Protein AF-A0A914YYL9-F1 (afdb_monomer_lite)

Secondary structure (DSSP, 8-state):
-----------------GGG---HHHHHHHHH---HHHHHTTTTTTSPPPP-GGGT--TT--TT----BTTTB-TTS-S-----PPPPHHHHHHHHHHHHHHHHHHHHHHHHSS-----GGG--SSTT-STT-EEESPPPBTTB--TT-EEEEEEEEEEEEEETTTEEEEEEEEEEEEE-SSS-EEEEEEEEETT-HHHHHHHHHHHHTT-EE-

Organism: NCBI:txid310955

pLDDT: mean 81.56, std 12.82, range [38.38, 96.31]

Sequence (214 aa):
MALSLLSHIQKRHNTVNFFMRRSGQELWKTVTSVSKSGQKKGRRSTRQQIRPLEKFYKIGSGPLKIQFPGLNASTEKGLEPLIIEEQTEDELKQGTLNIRTILEETKATSKRRRREKLHPLERGFSGHNVVGQKLGPPPPVGDVALDDFQTYCLEVKRTSHMTRVFGRVHTMAALVFMGNGKGLGGYAVGKAAIHRTNNAIVKGMNMASRKFLC

Radius of gyration: 27.25 Å; chains: 1; bounding box: 63×48×84 Å

Foldseek 3Di:
DDDDPDPPPPPDDPPDDPVRDDDLVVVCCVQQPDPLVCVVVVVNVVGDDRDDCVVLDAVPDDQQRWDDDPGRDDPVPDPDPTDRDHDDPVVVVVSVVVVVVVVVCCVVCVVPVPCPFPDPVQDAPDDNDQARGWPAAADDDPPDGPRLKIKGWHDKDWDWDQDPPSGIFIKIKIWMKMDNVPQKIFIAIFIDHPVCSVNSHNRRNVVRVVGIDD

Structure (mmCIF, N/CA/C/O backbone):
data_AF-A0A914YYL9-F1
#
_entry.id   AF-A0A914YYL9-F1
#
loop_
_atom_site.group_PDB
_atom_site.id
_atom_site.type_symbol
_atom_site.label_atom_id
_atom_site.label_alt_id
_atom_site.label_comp_id
_atom_site.label_asym_id
_atom_site.label_entity_id
_atom_site.label_seq_id
_atom_site.pdbx_PDB_ins_code
_atom_site.Cartn_x
_atom_site.Cartn_y
_atom_site.Cartn_z
_atom_site.occupancy
_atom_site.B_iso_or_equiv
_atom_site.auth_seq_id
_atom_site.auth_comp_id
_atom_site.auth_asym_id
_atom_site.auth_atom_id
_atom_site.pdbx_PDB_model_num
ATOM 1 N N . MET A 1 1 ? 7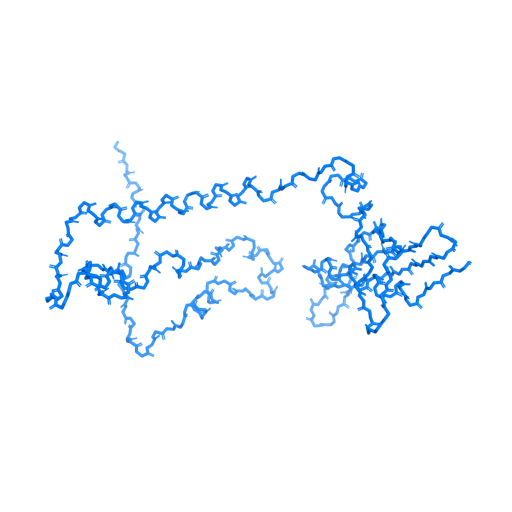.967 -8.707 54.989 1.00 38.75 1 MET A N 1
ATOM 2 C CA . MET A 1 1 ? 6.553 -8.359 54.729 1.00 38.75 1 MET A CA 1
ATOM 3 C C . MET A 1 1 ? 6.458 -7.821 53.310 1.00 38.75 1 MET A C 1
ATOM 5 O O . MET A 1 1 ? 7.035 -6.779 53.032 1.00 38.75 1 MET A O 1
ATOM 9 N N . ALA A 1 2 ? 5.871 -8.587 52.389 1.00 38.38 2 ALA A N 1
ATOM 10 C CA . ALA A 1 2 ? 5.832 -8.251 50.967 1.00 38.38 2 ALA A CA 1
ATOM 11 C C . ALA A 1 2 ? 4.684 -7.272 50.677 1.00 38.38 2 ALA A C 1
ATOM 13 O O . ALA A 1 2 ? 3.521 -7.591 50.909 1.00 38.38 2 ALA A O 1
ATOM 14 N N . LEU A 1 3 ? 5.020 -6.082 50.175 1.00 44.22 3 LEU A N 1
ATOM 15 C CA . LEU A 1 3 ? 4.057 -5.102 49.678 1.00 44.22 3 LEU A CA 1
ATOM 16 C C . LEU A 1 3 ? 3.498 -5.598 48.339 1.00 44.22 3 LEU A C 1
ATOM 18 O O . LEU A 1 3 ? 4.211 -5.657 47.336 1.00 44.22 3 LEU A O 1
ATOM 22 N N . SER A 1 4 ? 2.224 -5.982 48.323 1.00 49.41 4 SER A N 1
ATOM 23 C CA . SER A 1 4 ? 1.509 -6.361 47.109 1.00 49.41 4 SER A CA 1
ATOM 24 C C . SER A 1 4 ? 1.284 -5.129 46.225 1.00 49.41 4 SER A C 1
ATOM 26 O O . SER A 1 4 ? 0.415 -4.294 46.469 1.00 49.41 4 SER A O 1
ATOM 28 N N . LEU A 1 5 ? 2.067 -5.014 45.151 1.00 54.56 5 LEU A N 1
ATOM 29 C CA . LEU A 1 5 ? 1.813 -4.077 44.053 1.00 54.56 5 LEU A CA 1
ATOM 30 C C . LEU A 1 5 ? 0.628 -4.578 43.214 1.00 54.56 5 LEU A C 1
ATOM 32 O O . LEU A 1 5 ? 0.790 -5.074 42.099 1.00 54.56 5 LEU A O 1
ATOM 36 N N . LEU A 1 6 ? -0.586 -4.460 43.751 1.00 55.09 6 LEU A N 1
ATOM 37 C CA . LEU A 1 6 ? -1.798 -4.570 42.946 1.00 55.09 6 LEU A CA 1
ATOM 38 C C . LEU A 1 6 ? -1.836 -3.365 42.002 1.00 55.09 6 LEU A C 1
ATOM 40 O O . LEU A 1 6 ? -1.941 -2.219 42.439 1.00 55.09 6 LEU A O 1
ATOM 44 N N . SER A 1 7 ? -1.738 -3.616 40.695 1.00 53.28 7 SER A N 1
ATOM 45 C CA . SER A 1 7 ? -1.926 -2.579 39.684 1.00 53.28 7 SER A CA 1
ATOM 46 C C . SER A 1 7 ? -3.294 -1.933 39.900 1.00 53.28 7 SER A C 1
ATOM 48 O O . SER A 1 7 ? -4.322 -2.590 39.720 1.00 53.28 7 SER A O 1
ATOM 50 N N . HIS A 1 8 ? -3.314 -0.661 40.296 1.00 50.78 8 HIS A N 1
ATOM 51 C CA . HIS A 1 8 ? -4.542 0.099 40.472 1.00 50.78 8 HIS A CA 1
ATOM 52 C C . HIS A 1 8 ? -5.185 0.311 39.093 1.00 50.78 8 HIS A C 1
ATOM 54 O O . HIS A 1 8 ? -4.894 1.271 38.378 1.00 50.78 8 HIS A O 1
ATOM 60 N N . ILE A 1 9 ? -6.020 -0.638 38.668 1.00 56.12 9 ILE A N 1
ATOM 61 C CA . ILE A 1 9 ? -6.837 -0.499 37.465 1.00 56.12 9 ILE A CA 1
ATOM 62 C C . ILE A 1 9 ? -7.914 0.519 37.820 1.00 56.12 9 ILE A C 1
ATOM 64 O O . ILE A 1 9 ? -8.932 0.181 38.421 1.00 56.12 9 ILE A O 1
ATOM 68 N N . GLN A 1 10 ? -7.666 1.781 37.477 1.00 49.06 10 GLN A N 1
ATOM 69 C CA . GLN A 1 10 ? -8.632 2.859 37.635 1.00 49.06 10 GLN A CA 1
ATOM 70 C C . GLN A 1 10 ? -9.875 2.530 36.788 1.00 49.06 10 GLN A C 1
ATOM 72 O O . GLN A 1 10 ? -9.903 2.768 35.578 1.00 49.06 10 GLN A O 1
ATOM 77 N N . LYS A 1 11 ? -10.907 1.950 37.411 1.00 49.84 11 LYS A N 1
ATOM 78 C CA . LYS A 1 11 ? -12.210 1.712 36.781 1.00 49.84 11 LYS A CA 1
ATOM 79 C C . LYS A 1 11 ? -12.932 3.053 36.667 1.00 49.84 11 LYS A C 1
ATOM 81 O O . LYS A 1 11 ? -13.666 3.441 37.567 1.00 49.84 11 LYS A O 1
ATOM 86 N N . ARG A 1 12 ? -12.702 3.791 35.579 1.00 50.53 12 ARG A N 1
ATOM 87 C CA . ARG A 1 12 ? -13.486 4.996 35.283 1.00 50.53 12 ARG A CA 1
ATOM 88 C C . ARG A 1 12 ? -14.863 4.576 34.783 1.00 50.53 12 ARG A C 1
ATOM 90 O O . ARG A 1 12 ? -14.975 3.959 33.725 1.00 50.53 12 ARG A O 1
ATOM 97 N N . HIS A 1 13 ? -15.899 4.897 35.546 1.00 57.78 13 HIS A N 1
ATOM 98 C CA . HIS A 1 13 ? -17.282 4.787 35.090 1.00 57.78 13 HIS A CA 1
ATOM 99 C C . HIS A 1 13 ? -17.471 5.780 33.939 1.00 57.78 13 HIS A C 1
ATOM 101 O O . HIS A 1 13 ? -16.961 6.900 33.988 1.00 57.78 13 HIS A O 1
ATOM 107 N N . ASN A 1 14 ? -18.144 5.361 32.871 1.00 56.09 14 ASN A N 1
ATOM 108 C CA . ASN A 1 14 ? -18.366 6.208 31.707 1.00 56.09 14 ASN A CA 1
ATOM 109 C C . ASN A 1 14 ? -19.412 7.280 32.063 1.00 56.09 14 ASN A C 1
ATOM 111 O O . ASN A 1 14 ? -20.607 7.033 31.956 1.00 56.09 14 ASN A O 1
ATOM 115 N N . THR A 1 15 ? -18.964 8.451 32.520 1.00 63.72 15 THR A N 1
ATOM 116 C CA . THR A 1 15 ? -19.814 9.589 32.926 1.00 63.72 15 THR A CA 1
ATOM 117 C C . THR A 1 15 ? -20.337 10.409 31.741 1.00 63.72 15 THR A C 1
ATOM 119 O O . THR A 1 15 ? -20.844 11.514 31.913 1.00 63.72 15 THR A O 1
ATOM 122 N N . VAL A 1 16 ? -20.190 9.906 30.513 1.00 70.88 16 VAL A N 1
ATOM 123 C CA . VAL A 1 16 ? -20.502 10.655 29.296 1.00 70.88 16 VAL A CA 1
ATOM 124 C C . VAL A 1 16 ? -21.977 10.462 28.924 1.00 70.88 16 VAL A C 1
ATOM 126 O O . VAL A 1 16 ? -22.427 9.335 28.701 1.00 70.88 16 VAL A O 1
ATOM 129 N N . ASN A 1 17 ? -22.714 11.576 28.827 1.00 85.69 17 ASN A N 1
ATOM 130 C CA . ASN A 1 17 ? -24.101 11.630 28.345 1.00 85.69 17 ASN A CA 1
ATOM 131 C C . ASN A 1 17 ? -24.230 10.938 26.970 1.00 85.69 17 ASN A C 1
ATOM 133 O O . ASN A 1 17 ? -23.300 10.975 26.160 1.00 85.69 17 ASN A O 1
ATOM 137 N N . PHE A 1 18 ? -25.386 10.334 26.681 1.00 85.81 18 PHE A N 1
ATOM 138 C CA . PHE A 1 18 ? -25.691 9.679 25.408 1.00 85.81 18 PHE A CA 1
ATOM 139 C C . PHE A 1 18 ? -25.355 10.558 24.193 1.00 85.81 18 PHE A C 1
ATOM 141 O O . PHE A 1 18 ? -24.653 10.104 23.292 1.00 85.81 18 PHE A O 1
ATOM 148 N N . PHE A 1 19 ? -25.740 11.837 24.217 1.00 88.44 19 PHE A N 1
ATOM 149 C CA . PHE A 1 19 ? -25.477 12.788 23.125 1.00 88.44 19 PHE A CA 1
ATOM 150 C C . PHE A 1 19 ? -23.996 13.153 22.939 1.00 88.44 19 PHE A C 1
ATOM 152 O O . PHE A 1 19 ? -23.612 13.711 21.916 1.00 88.44 19 PHE A O 1
ATOM 159 N N . MET A 1 20 ? -23.147 12.844 23.919 1.00 89.12 20 MET A N 1
ATOM 160 C CA . MET A 1 20 ? -21.710 13.129 23.883 1.00 89.12 20 MET A CA 1
ATOM 161 C C . MET A 1 20 ? -20.887 11.902 23.462 1.00 89.12 20 MET A C 1
ATOM 163 O O . MET A 1 20 ? -19.659 11.986 23.356 1.00 89.12 20 MET A O 1
ATOM 167 N N . ARG A 1 21 ? -21.538 10.759 23.200 1.00 89.31 21 ARG A N 1
ATOM 168 C CA . ARG A 1 21 ? -20.878 9.562 22.671 1.00 89.31 21 ARG A CA 1
ATOM 169 C C . ARG A 1 21 ? -20.392 9.814 21.244 1.00 89.31 21 ARG A C 1
ATOM 171 O O . ARG A 1 21 ? -21.014 10.521 20.459 1.00 89.31 21 ARG A O 1
ATOM 178 N N . ARG A 1 22 ? -19.245 9.223 20.919 1.00 90.38 22 ARG A N 1
ATOM 179 C CA . ARG A 1 22 ? -18.577 9.348 19.620 1.00 90.38 22 ARG A CA 1
ATOM 180 C C . ARG A 1 22 ? -18.502 7.997 18.936 1.00 90.38 22 ARG A C 1
ATOM 182 O O . ARG A 1 22 ? -18.556 6.956 19.596 1.00 90.38 22 ARG A O 1
ATOM 189 N N . SER A 1 23 ? -18.356 8.015 17.617 1.00 91.44 23 SER A N 1
ATOM 190 C CA . SER A 1 23 ? -18.208 6.781 16.846 1.00 91.44 23 SER A CA 1
ATOM 191 C C . SER A 1 23 ? -16.903 6.059 17.206 1.00 91.44 23 SER A C 1
ATOM 193 O O . SER A 1 23 ? -15.915 6.674 17.624 1.00 91.44 23 SER A O 1
ATOM 195 N N . GLY A 1 24 ? -16.855 4.741 16.991 1.00 88.75 24 GLY A N 1
ATOM 196 C CA . GLY A 1 24 ? -15.637 3.960 17.225 1.00 88.75 24 GLY A CA 1
ATOM 197 C C . GLY A 1 24 ? -14.434 4.481 16.427 1.00 88.75 24 GLY A C 1
ATOM 198 O O . GLY A 1 24 ? -13.310 4.468 16.926 1.00 88.75 24 GLY A O 1
ATOM 199 N N . GLN A 1 25 ? -14.660 5.006 15.219 1.00 89.25 25 GLN A N 1
ATOM 200 C CA . GLN A 1 25 ? -13.605 5.585 14.384 1.00 89.25 25 GLN A CA 1
ATOM 201 C C . GLN A 1 25 ? -13.007 6.855 15.002 1.00 89.25 25 GLN A C 1
ATOM 203 O O . GLN A 1 25 ? -11.786 7.019 15.002 1.00 89.25 25 GLN A O 1
ATOM 208 N N . GLU A 1 26 ? -13.838 7.728 15.573 1.00 91.06 26 GLU A N 1
ATOM 209 C CA . GLU A 1 26 ? -13.381 8.937 16.265 1.00 91.06 26 GLU A CA 1
ATOM 210 C C . GLU A 1 26 ? -12.612 8.596 17.545 1.00 91.06 26 GLU A C 1
ATOM 212 O O . GLU A 1 26 ? -11.528 9.139 17.765 1.00 91.06 26 GLU A O 1
ATOM 217 N N . LEU A 1 27 ? -13.111 7.646 18.345 1.00 90.50 27 LEU A N 1
ATOM 218 C CA . LEU A 1 27 ? -12.431 7.174 19.558 1.00 90.50 27 LEU A CA 1
ATOM 219 C C . LEU A 1 27 ? -11.072 6.547 19.236 1.00 90.50 27 LEU A C 1
ATOM 221 O O . LEU A 1 27 ? -10.060 6.857 19.864 1.00 90.50 27 LEU A O 1
ATOM 225 N N . TRP A 1 28 ? -11.005 5.696 18.213 1.00 90.38 28 TRP A N 1
ATOM 226 C CA . TRP A 1 28 ? -9.722 5.156 17.786 1.00 90.38 28 TRP A CA 1
ATOM 227 C C . TRP A 1 28 ? -8.822 6.252 17.231 1.00 90.38 28 TRP A C 1
ATOM 229 O O . TRP A 1 28 ? -7.624 6.215 17.497 1.00 90.38 28 TRP A O 1
ATOM 239 N N . LYS A 1 29 ? -9.341 7.255 16.518 1.00 89.38 29 LYS A N 1
ATOM 240 C CA . LYS A 1 29 ? -8.544 8.383 16.016 1.00 89.38 29 LYS A CA 1
ATOM 241 C C . LYS A 1 29 ? -7.903 9.184 17.153 1.00 89.38 29 LYS A C 1
ATOM 243 O O . LYS A 1 29 ? -6.739 9.549 17.006 1.00 89.38 29 LYS A O 1
ATOM 248 N N . THR A 1 30 ? -8.571 9.414 18.284 1.00 88.00 30 THR A N 1
ATOM 249 C CA . THR A 1 30 ? -7.949 10.131 19.420 1.00 88.00 30 THR A CA 1
ATOM 250 C C . THR A 1 30 ? -6.792 9.341 20.031 1.00 88.00 30 THR A C 1
ATOM 252 O O . THR A 1 30 ? -5.725 9.903 20.261 1.00 88.00 30 THR A O 1
ATOM 255 N N . VAL A 1 31 ? -6.948 8.025 20.192 1.00 87.31 31 VAL A N 1
ATOM 256 C CA . VAL A 1 31 ? -5.895 7.139 20.725 1.00 87.31 31 VAL A CA 1
ATOM 257 C C . VAL A 1 31 ? -4.757 6.937 19.721 1.00 87.31 31 VAL A C 1
ATOM 259 O O . VAL A 1 31 ? -3.596 6.764 20.094 1.00 87.31 31 VAL A O 1
ATOM 262 N N . THR A 1 32 ? -5.085 6.908 18.428 1.00 87.81 32 THR A N 1
ATOM 263 C CA . THR A 1 32 ? -4.163 6.437 17.395 1.00 87.81 32 THR A CA 1
ATOM 264 C C . THR A 1 32 ? -3.519 7.525 16.543 1.00 87.81 32 THR A C 1
ATOM 266 O O . THR A 1 32 ? -2.521 7.270 15.850 1.00 87.81 32 THR A O 1
ATOM 269 N N . SER A 1 33 ? -4.081 8.726 16.535 1.00 85.88 33 SER A N 1
ATOM 270 C CA . SER A 1 33 ? -3.510 9.835 15.786 1.00 85.88 33 SER A CA 1
ATOM 271 C C . SER A 1 33 ? -2.217 10.311 16.443 1.00 85.88 33 SER A C 1
ATOM 273 O O . SER A 1 33 ? -2.040 10.281 17.657 1.00 85.88 33 SER A O 1
ATOM 275 N N . VAL A 1 34 ? -1.265 10.716 15.609 1.00 85.12 34 VAL A N 1
ATOM 276 C CA . VAL A 1 34 ? 0.002 11.286 16.059 1.00 85.12 34 VAL A CA 1
ATOM 277 C C . VAL A 1 34 ? 0.283 12.485 15.170 1.00 85.12 34 VAL A C 1
ATOM 279 O O . VAL A 1 34 ? 0.108 12.414 13.952 1.00 85.12 34 VAL A O 1
ATOM 282 N N . SER A 1 35 ? 0.741 13.586 15.764 1.00 85.56 35 SER A N 1
ATOM 283 C CA . SER A 1 35 ? 1.227 14.726 14.991 1.00 85.56 35 SER A CA 1
ATOM 284 C C . SER A 1 35 ? 2.440 14.326 14.140 1.00 85.56 35 SER A C 1
ATOM 286 O O . SER A 1 35 ? 3.179 13.396 14.473 1.00 85.56 35 SER A O 1
ATOM 288 N N . LYS A 1 36 ? 2.717 15.058 13.054 1.00 80.81 36 LYS A N 1
ATOM 289 C CA . LYS A 1 36 ? 3.915 14.813 12.223 1.00 80.81 36 LYS A CA 1
ATOM 290 C C . LYS A 1 36 ? 5.210 14.843 13.053 1.00 80.81 36 LYS A C 1
ATOM 292 O O . LYS A 1 36 ? 6.111 14.043 12.812 1.00 80.81 36 LYS A O 1
ATOM 297 N N . SER A 1 37 ? 5.276 15.715 14.065 1.00 81.94 37 SER A N 1
ATOM 298 C CA . SER A 1 37 ? 6.390 15.777 15.025 1.00 81.94 37 SER A CA 1
ATOM 299 C C . SER A 1 37 ? 6.495 14.499 15.865 1.00 81.94 37 SER A C 1
ATOM 301 O O . SER A 1 37 ? 7.567 13.899 15.958 1.00 81.94 37 SER A O 1
ATOM 303 N N . GLY A 1 38 ? 5.374 14.002 16.398 1.00 84.06 38 GLY A N 1
ATOM 304 C CA . GLY A 1 38 ? 5.356 12.732 17.123 1.00 84.06 38 GLY A CA 1
ATOM 305 C C . GLY A 1 38 ? 5.726 11.533 16.242 1.00 84.06 38 GLY A C 1
ATOM 306 O O . GLY A 1 38 ? 6.411 10.624 16.707 1.00 84.06 38 GLY A O 1
ATOM 307 N N . GLN A 1 39 ? 5.348 11.549 14.959 1.00 83.44 39 GLN A N 1
ATOM 308 C CA . GLN A 1 39 ? 5.743 10.514 14.002 1.00 83.44 39 GLN A CA 1
ATOM 309 C C . GLN A 1 39 ? 7.260 10.511 13.760 1.00 83.44 39 GLN A C 1
ATOM 311 O O . GLN A 1 39 ? 7.848 9.431 13.720 1.00 83.44 39 GLN A O 1
ATOM 316 N N . LYS A 1 40 ? 7.903 11.687 13.659 1.00 77.38 40 LYS A N 1
ATOM 317 C CA . LYS A 1 40 ? 9.372 11.803 13.559 1.00 77.38 40 LYS A CA 1
ATOM 318 C C . LYS A 1 40 ? 10.079 11.247 14.801 1.00 77.38 40 LYS A C 1
ATOM 320 O O . LYS A 1 40 ? 11.092 10.576 14.660 1.00 77.38 40 LYS A O 1
ATOM 325 N N . LYS A 1 41 ? 9.509 11.451 15.995 1.00 82.81 41 LYS A N 1
ATOM 326 C CA . LYS A 1 41 ? 10.010 10.904 17.273 1.00 82.81 41 LYS A CA 1
ATOM 327 C C . LYS A 1 41 ? 9.651 9.425 17.508 1.00 82.81 41 LYS A C 1
ATOM 329 O O . LYS A 1 41 ? 9.763 8.942 18.627 1.00 82.81 41 LYS A O 1
ATOM 334 N N . GLY A 1 42 ? 9.147 8.709 16.499 1.00 80.94 42 GLY A N 1
ATOM 335 C CA . GLY A 1 42 ? 8.857 7.274 16.601 1.00 80.94 42 GLY A CA 1
ATOM 336 C C . GLY A 1 42 ? 7.589 6.899 17.380 1.00 80.94 42 GLY A C 1
ATOM 337 O O . GLY A 1 42 ? 7.270 5.714 17.466 1.00 80.94 42 GLY A O 1
ATOM 338 N N . ARG A 1 43 ? 6.791 7.867 17.863 1.00 82.62 43 ARG A N 1
ATOM 339 C CA . ARG A 1 43 ? 5.584 7.604 18.685 1.00 82.62 43 ARG A CA 1
ATOM 340 C C . ARG A 1 43 ? 4.522 6.755 17.974 1.00 82.62 43 ARG A C 1
ATOM 342 O O . ARG A 1 43 ? 3.681 6.146 18.621 1.00 82.62 43 ARG A O 1
ATOM 349 N N . ARG A 1 44 ? 4.566 6.686 16.638 1.00 81.62 44 ARG A N 1
ATOM 350 C CA . ARG A 1 44 ? 3.681 5.828 15.835 1.00 81.62 44 ARG A CA 1
ATOM 351 C C . ARG A 1 44 ? 3.923 4.331 16.077 1.00 81.62 44 ARG A C 1
ATOM 353 O O . ARG A 1 44 ? 2.974 3.566 15.956 1.00 81.62 44 ARG A O 1
ATOM 360 N N . SER A 1 45 ? 5.157 3.922 16.386 1.00 78.88 45 SER A N 1
ATOM 361 C CA . SER A 1 45 ? 5.526 2.505 16.538 1.00 78.88 45 SER A CA 1
ATOM 362 C C . SER A 1 45 ? 5.015 1.907 17.853 1.00 78.88 45 SER A C 1
ATOM 364 O O . SER A 1 45 ? 4.506 0.794 17.874 1.00 78.88 45 SER A O 1
ATOM 366 N N . THR A 1 46 ? 5.058 2.682 18.940 1.00 80.88 46 THR A N 1
ATOM 367 C CA . THR A 1 46 ? 4.639 2.267 20.296 1.00 80.88 46 THR A CA 1
ATOM 368 C C . THR A 1 46 ? 3.116 2.246 20.485 1.00 80.88 46 THR A C 1
ATOM 370 O O . THR A 1 46 ? 2.601 2.005 21.573 1.00 80.88 46 THR A O 1
ATOM 373 N N . ARG A 1 47 ? 2.358 2.544 19.433 1.00 80.75 47 ARG A N 1
ATOM 374 C CA . ARG A 1 47 ? 0.916 2.736 19.509 1.00 80.75 47 ARG A CA 1
ATOM 375 C C . ARG A 1 47 ? 0.170 1.410 19.572 1.00 80.75 47 ARG A C 1
ATOM 377 O O . ARG A 1 47 ? 0.522 0.447 18.894 1.00 80.75 47 ARG A O 1
ATOM 384 N N . GLN A 1 48 ? -0.951 1.405 20.285 1.00 83.44 48 GLN A N 1
ATOM 385 C CA . GLN A 1 48 ? -1.893 0.298 20.211 1.00 83.44 48 GLN A CA 1
ATOM 386 C C . GLN A 1 48 ? -2.477 0.177 18.792 1.00 83.44 48 GLN A C 1
ATOM 388 O O . GLN A 1 48 ? -2.815 1.168 18.129 1.00 83.44 48 GLN A O 1
ATOM 393 N N . GLN A 1 49 ? -2.558 -1.061 18.304 1.00 82.06 49 GLN A N 1
ATOM 394 C CA . GLN A 1 49 ? -3.237 -1.363 17.050 1.00 82.06 49 GLN A CA 1
ATOM 395 C C . GLN A 1 49 ? -4.748 -1.235 17.244 1.00 82.06 49 GLN A C 1
ATOM 397 O O . GLN A 1 49 ? -5.271 -1.605 18.295 1.00 82.06 49 GLN A O 1
ATOM 402 N N . ILE A 1 50 ? -5.429 -0.720 16.219 1.00 85.94 50 ILE A N 1
ATOM 403 C CA . ILE A 1 50 ? -6.891 -0.633 16.206 1.00 85.94 50 ILE A CA 1
ATOM 404 C C . ILE A 1 50 ? -7.434 -2.054 16.281 1.00 85.94 50 ILE A C 1
ATOM 406 O O . ILE A 1 50 ? -7.050 -2.907 15.477 1.00 85.94 50 ILE A O 1
ATOM 410 N N . ARG A 1 51 ? -8.318 -2.303 17.245 1.00 83.94 51 ARG A N 1
ATOM 411 C CA . ARG A 1 51 ? -9.039 -3.569 17.350 1.00 83.94 51 ARG A CA 1
ATOM 412 C C . ARG A 1 51 ? -10.451 -3.351 16.818 1.00 83.94 51 ARG A C 1
ATOM 414 O O . ARG A 1 51 ? -11.151 -2.519 17.387 1.00 83.94 51 ARG A O 1
ATOM 421 N N . PRO A 1 52 ? -10.868 -4.035 15.742 1.00 82.75 52 PRO A N 1
ATOM 422 C CA . PRO A 1 52 ? -12.240 -3.932 15.260 1.00 82.75 52 PRO A CA 1
ATOM 423 C C . PRO A 1 52 ? -13.168 -4.660 16.242 1.00 82.75 52 PRO A C 1
ATOM 425 O O . PRO A 1 52 ? -13.092 -5.881 16.359 1.00 82.75 52 PRO A O 1
ATOM 428 N N . LEU A 1 53 ? -14.004 -3.911 16.972 1.00 83.94 53 LEU A N 1
ATOM 429 C CA . LEU A 1 53 ? -14.922 -4.478 17.971 1.00 83.94 53 LEU A CA 1
ATOM 430 C C . LEU A 1 53 ? -15.989 -5.365 17.316 1.00 83.94 53 LEU A C 1
ATOM 432 O O . LEU A 1 53 ? -16.341 -6.396 17.873 1.00 83.94 53 LEU A O 1
ATOM 436 N N . GLU A 1 54 ? -16.430 -5.007 16.111 1.00 84.19 54 GLU A N 1
ATOM 437 C CA . GLU A 1 54 ? -17.451 -5.715 15.319 1.00 84.19 54 GLU A CA 1
ATOM 438 C C . GLU A 1 54 ? -17.152 -7.207 15.125 1.00 84.19 54 GLU A C 1
ATOM 440 O O . GLU A 1 54 ? -18.065 -8.010 15.014 1.00 84.19 54 GLU A O 1
ATOM 445 N N . LYS A 1 55 ? -15.876 -7.611 15.136 1.00 82.81 55 LYS A N 1
ATOM 446 C CA . LYS A 1 55 ? -15.501 -9.027 14.996 1.00 82.81 55 LYS A CA 1
ATOM 447 C C . LYS A 1 55 ? -15.823 -9.877 16.226 1.00 82.81 55 LYS A C 1
ATOM 449 O O . LYS A 1 55 ? -15.825 -11.097 16.119 1.00 82.81 55 LYS A O 1
ATOM 454 N N . PHE A 1 56 ? -16.022 -9.252 17.385 1.00 79.62 56 PHE A N 1
ATOM 455 C CA . PHE A 1 56 ? -16.221 -9.942 18.663 1.00 79.62 56 PHE A CA 1
ATOM 456 C C . PHE A 1 56 ? -17.681 -9.957 19.113 1.00 79.62 56 PHE A C 1
ATOM 458 O O . PHE A 1 56 ? -18.050 -10.809 19.914 1.00 79.62 56 PHE A O 1
ATOM 465 N N . TYR A 1 57 ? -18.500 -9.031 18.614 1.00 83.19 57 TYR A N 1
ATOM 466 C CA . TYR A 1 57 ? -19.906 -8.917 18.987 1.00 83.19 57 TYR A CA 1
ATOM 467 C C . TYR A 1 57 ? -20.782 -9.404 17.839 1.00 83.19 57 TYR A C 1
ATOM 469 O O . TYR A 1 57 ? -20.752 -8.837 16.748 1.00 83.19 57 TYR A O 1
ATOM 477 N N . LYS A 1 58 ? -21.571 -10.450 18.092 1.00 83.56 58 LYS A N 1
ATOM 478 C CA . LYS A 1 58 ? -22.602 -10.905 17.155 1.00 83.56 58 LYS A CA 1
ATOM 479 C C . LYS A 1 58 ? -23.865 -10.075 17.365 1.00 83.56 58 LYS A C 1
ATOM 481 O O . LYS A 1 58 ? -24.218 -9.752 18.500 1.00 83.56 58 LYS A O 1
ATOM 486 N N . ILE A 1 59 ? -24.541 -9.721 16.280 1.00 85.50 59 ILE A N 1
ATOM 487 C CA . ILE A 1 59 ? -25.796 -8.966 16.349 1.00 85.50 59 ILE A CA 1
ATOM 488 C C . ILE A 1 59 ? -26.822 -9.825 17.088 1.00 85.50 59 ILE A C 1
ATOM 490 O O . ILE A 1 59 ? -26.925 -11.005 16.796 1.00 85.50 59 ILE A O 1
ATOM 494 N N . GLY A 1 60 ? -27.512 -9.243 18.071 1.00 80.25 60 GLY A N 1
ATOM 495 C CA . GLY A 1 60 ? -28.454 -9.949 18.942 1.00 80.25 60 GLY A CA 1
ATOM 496 C C . GLY A 1 60 ? -27.819 -10.544 20.195 1.00 80.25 60 GLY A C 1
ATOM 497 O O . GLY A 1 60 ? -28.523 -10.781 21.172 1.00 80.25 60 GLY A O 1
ATOM 498 N N . SER A 1 61 ? -26.504 -10.766 20.225 1.00 81.44 61 SER A N 1
ATOM 499 C CA . SER A 1 61 ? -25.834 -11.223 21.446 1.00 81.44 61 SER A CA 1
ATOM 500 C C . SER A 1 61 ? -25.706 -10.072 22.448 1.00 81.44 61 SER A C 1
ATOM 502 O O . SER A 1 61 ? -25.168 -9.008 22.137 1.00 81.44 61 SER A O 1
ATOM 504 N N . GLY A 1 62 ? -26.217 -10.276 23.659 1.00 78.75 62 GLY A N 1
ATOM 505 C CA . GLY A 1 62 ? -26.190 -9.291 24.735 1.00 78.75 62 GLY A CA 1
ATOM 506 C C . GLY A 1 62 ? -26.121 -9.960 26.108 1.00 78.75 62 GLY A C 1
ATOM 507 O O . GLY A 1 62 ? -26.265 -11.178 26.194 1.00 78.75 62 GLY A O 1
ATOM 508 N N . PRO A 1 63 ? -25.929 -9.176 27.183 1.00 76.62 63 PRO A N 1
ATOM 509 C CA . PRO A 1 63 ? -25.799 -9.695 28.550 1.00 76.62 63 PRO A CA 1
ATOM 510 C C . PRO A 1 63 ? -27.071 -10.374 29.088 1.00 76.62 63 PRO A C 1
ATOM 512 O O . PRO A 1 63 ? -27.023 -11.050 30.103 1.00 76.62 63 PRO A O 1
ATOM 515 N N . LEU A 1 64 ? -28.214 -10.172 28.425 1.00 75.38 64 LEU A N 1
ATOM 516 C CA . LEU A 1 64 ? -29.501 -10.781 28.775 1.00 75.38 64 LEU A CA 1
ATOM 517 C C . LEU A 1 64 ? -29.810 -12.043 27.949 1.00 75.38 64 LEU A C 1
ATOM 519 O O . LEU A 1 64 ? -30.929 -12.529 28.011 1.00 75.38 64 LEU A O 1
ATOM 523 N N . LYS A 1 65 ? -28.860 -12.526 27.124 1.00 77.06 65 LYS A N 1
ATOM 524 C CA . LYS A 1 65 ? -28.968 -13.750 26.297 1.00 77.06 65 LYS A CA 1
ATOM 525 C C . LYS A 1 65 ? -30.321 -13.986 25.596 1.00 77.06 65 LYS A C 1
ATOM 527 O O . LY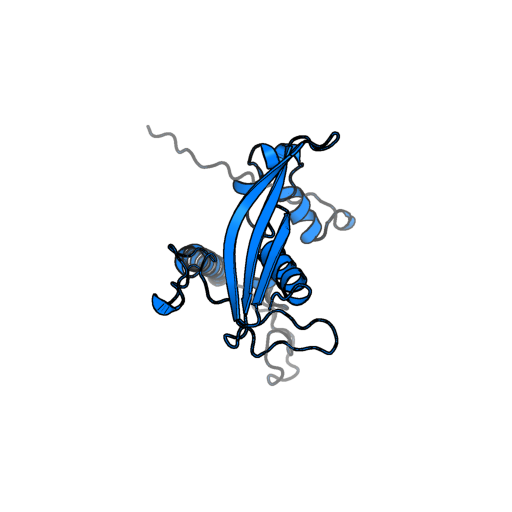S A 1 65 ? -30.726 -15.117 25.359 1.00 77.06 65 LYS A O 1
ATOM 532 N N . ILE A 1 66 ? -30.992 -12.917 25.180 1.00 81.94 66 ILE A N 1
ATOM 533 C CA . ILE A 1 66 ? -32.309 -13.019 24.548 1.00 81.94 66 ILE A CA 1
ATOM 534 C C . ILE A 1 66 ? -32.177 -13.719 23.187 1.00 81.94 66 ILE A C 1
ATOM 536 O O . ILE A 1 66 ? -31.364 -13.332 22.333 1.00 81.94 66 ILE A O 1
ATOM 540 N N . GLN A 1 67 ? -32.986 -14.756 22.975 1.00 82.12 67 GLN A N 1
ATOM 541 C CA . GLN A 1 67 ? -33.071 -15.454 21.697 1.00 82.12 67 GLN A CA 1
ATOM 542 C C . GLN A 1 67 ? -34.053 -14.716 20.782 1.00 82.12 67 GLN A C 1
ATOM 544 O O . GLN A 1 67 ? -35.265 -14.822 20.924 1.00 82.12 67 GLN A O 1
ATOM 549 N N . PHE A 1 68 ? -33.515 -13.945 19.837 1.00 82.62 68 PHE A N 1
ATOM 550 C CA . PHE A 1 68 ? -34.312 -13.299 18.796 1.00 82.62 68 PHE A CA 1
ATOM 551 C C . PHE A 1 68 ? -34.469 -14.251 17.598 1.00 82.62 68 PHE A C 1
ATOM 553 O O . PHE A 1 68 ? -33.447 -14.566 16.962 1.00 82.62 68 PHE A O 1
ATOM 560 N N . PRO A 1 69 ? -35.695 -14.712 17.276 1.00 82.81 69 PRO A N 1
ATOM 561 C CA . PRO A 1 69 ? -35.932 -15.548 16.102 1.00 82.81 69 PRO A CA 1
ATOM 562 C C . PRO A 1 69 ? -35.574 -14.772 14.827 1.00 82.81 69 PRO A C 1
ATOM 564 O O . PRO A 1 69 ? -35.898 -13.592 14.694 1.00 82.81 69 PRO A O 1
ATOM 567 N N . GLY A 1 70 ? -34.841 -15.412 13.914 1.00 82.56 70 GLY A N 1
ATOM 568 C CA . GLY A 1 70 ? -34.365 -14.796 12.669 1.00 82.56 70 GLY A CA 1
ATOM 569 C C . GLY A 1 70 ? -33.083 -13.956 12.792 1.00 82.56 70 GLY A C 1
ATOM 570 O O . GLY A 1 70 ? -32.589 -13.463 11.780 1.00 82.56 70 GLY A O 1
ATOM 571 N N . LEU A 1 71 ? -32.515 -13.807 13.998 1.00 83.69 71 LEU A N 1
ATOM 572 C CA . LEU A 1 71 ? -31.255 -13.083 14.230 1.00 83.69 71 LEU A CA 1
ATOM 573 C C . LEU A 1 71 ? -30.218 -13.955 14.956 1.00 83.69 71 LEU A C 1
ATOM 575 O O . LEU A 1 71 ? -29.154 -14.239 14.412 1.00 83.69 71 LEU A O 1
ATOM 579 N N . ASN A 1 72 ? -30.546 -14.392 16.176 1.00 83.00 72 ASN A N 1
ATOM 580 C CA . ASN A 1 72 ? -29.697 -15.268 16.994 1.00 83.00 72 ASN A CA 1
ATOM 581 C C . ASN A 1 72 ? -30.136 -16.733 16.938 1.00 83.00 72 ASN A C 1
ATOM 583 O O . ASN A 1 72 ? -29.300 -17.624 17.080 1.00 83.00 72 ASN A O 1
ATOM 587 N N . ALA A 1 73 ? -31.443 -16.968 16.819 1.00 79.88 73 ALA A N 1
ATOM 588 C CA . ALA A 1 73 ? -32.061 -18.285 16.895 1.00 79.88 73 ALA A CA 1
ATOM 589 C C . ALA A 1 73 ? -32.780 -18.626 15.583 1.00 79.88 73 ALA A C 1
ATOM 591 O O . ALA A 1 73 ? -33.238 -17.731 14.868 1.00 79.88 73 ALA A O 1
ATOM 592 N N . SER A 1 74 ? -32.868 -19.925 15.278 1.00 79.12 74 SER A N 1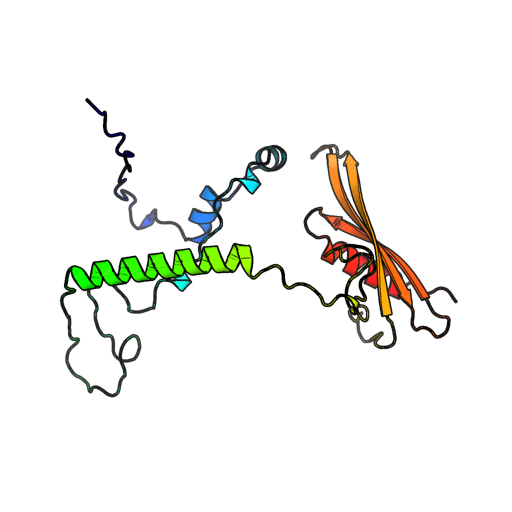
ATOM 593 C CA . SER A 1 74 ? -33.606 -20.422 14.111 1.00 79.12 74 SER A CA 1
ATOM 594 C C . SER A 1 74 ? -35.087 -20.056 14.210 1.00 79.12 74 SER A C 1
ATOM 596 O O . SER A 1 74 ? -35.684 -20.165 15.280 1.00 79.12 74 SER A O 1
ATOM 598 N N . THR A 1 75 ? -35.671 -19.658 13.081 1.00 74.44 75 THR A N 1
ATOM 599 C CA . THR A 1 75 ? -37.094 -19.313 12.917 1.00 74.44 75 THR A CA 1
ATOM 600 C C . THR A 1 75 ? -38.023 -20.531 13.023 1.00 74.44 75 THR A C 1
ATOM 602 O O . THR A 1 75 ? -39.236 -20.384 13.061 1.00 74.44 75 THR A O 1
ATOM 605 N N . GLU A 1 76 ? -37.466 -21.744 13.029 1.00 69.06 76 GLU A N 1
ATOM 606 C CA . GLU A 1 76 ? -38.222 -23.004 13.008 1.00 69.06 76 GLU A CA 1
ATOM 607 C C . GLU A 1 76 ? -38.857 -23.359 14.360 1.00 69.06 76 GLU A C 1
ATOM 609 O O . GLU A 1 76 ? -39.811 -24.133 14.411 1.00 69.06 76 GLU A O 1
ATOM 614 N N . LYS A 1 77 ? -38.364 -22.772 15.457 1.00 59.78 77 LYS A N 1
ATOM 615 C CA . LYS A 1 77 ? -39.097 -22.754 16.726 1.00 59.78 77 LYS A CA 1
ATOM 616 C C . LYS A 1 77 ? -40.202 -21.721 16.537 1.00 59.78 77 LYS A C 1
ATOM 618 O O . LYS A 1 77 ? -39.867 -20.588 16.214 1.00 59.78 77 LYS A O 1
ATOM 623 N N . GLY A 1 78 ? -41.471 -22.123 16.624 1.00 55.03 78 GLY A N 1
ATOM 624 C CA . GLY A 1 78 ? -42.635 -21.303 16.260 1.00 55.03 78 GLY A CA 1
ATOM 625 C C . GLY A 1 78 ? -42.728 -19.944 16.975 1.00 55.03 78 GLY A C 1
ATOM 626 O O . GLY A 1 78 ? -41.796 -19.494 17.627 1.00 55.03 78 GLY A O 1
ATOM 627 N N . LEU A 1 79 ? -43.879 -19.272 16.859 1.00 61.19 79 LEU A N 1
ATOM 628 C CA . LEU A 1 79 ? -44.222 -18.007 17.544 1.00 61.19 79 LEU A CA 1
ATOM 629 C C . LEU A 1 79 ? -44.297 -18.159 19.085 1.00 61.19 79 LEU A C 1
ATOM 631 O O . LEU A 1 79 ? -45.267 -17.761 19.723 1.00 61.19 79 LEU A O 1
ATOM 635 N N . GLU A 1 80 ? -43.295 -18.779 19.694 1.00 60.81 80 GLU A N 1
ATOM 636 C CA . GLU A 1 80 ? -43.134 -18.884 21.129 1.00 60.81 80 GLU A CA 1
ATOM 637 C C . GLU A 1 80 ? -42.694 -17.523 21.687 1.00 60.81 80 GLU A C 1
ATOM 639 O O . GLU A 1 80 ? -41.950 -16.781 21.031 1.00 60.81 80 GLU A O 1
ATOM 644 N N . PRO A 1 81 ? -43.175 -17.150 22.886 1.00 63.94 81 PRO A N 1
ATOM 645 C CA . PRO A 1 81 ? -42.789 -15.898 23.519 1.00 63.94 81 PRO A CA 1
ATOM 646 C C . PRO A 1 81 ? -41.266 -15.824 23.671 1.00 63.94 81 PRO A C 1
ATOM 648 O O . PRO A 1 81 ? -40.609 -16.830 23.929 1.00 63.94 81 PRO A O 1
ATOM 651 N N . LEU A 1 82 ? -40.707 -14.618 23.516 1.00 65.44 82 LEU A N 1
ATOM 652 C CA . LEU A 1 82 ? -39.277 -14.346 23.684 1.00 65.44 82 LEU A CA 1
ATOM 653 C C . LEU A 1 82 ? -38.780 -14.947 25.006 1.00 65.44 82 LEU A C 1
ATOM 655 O O . LEU A 1 82 ? -39.124 -14.459 26.082 1.00 65.44 82 LEU A O 1
ATOM 659 N N . ILE A 1 83 ? -37.966 -15.999 24.917 1.00 66.19 83 ILE A N 1
ATOM 660 C CA . ILE A 1 83 ? -37.404 -16.664 26.091 1.00 66.19 83 ILE A CA 1
ATOM 661 C C . ILE A 1 83 ? -36.233 -15.812 26.583 1.00 66.19 83 ILE A C 1
ATOM 663 O O . ILE A 1 83 ? -35.216 -15.652 25.899 1.00 66.19 83 ILE A O 1
ATOM 667 N N . ILE A 1 84 ? -36.407 -15.224 27.765 1.00 67.44 84 ILE A N 1
ATOM 668 C CA . ILE A 1 84 ? -35.347 -14.534 28.496 1.00 67.44 84 ILE A CA 1
ATOM 669 C C . ILE A 1 84 ? -34.720 -15.573 29.422 1.00 67.44 84 ILE A C 1
ATOM 671 O O . ILE A 1 84 ? -35.268 -15.888 30.473 1.00 67.44 84 ILE A O 1
ATOM 675 N N . GLU A 1 85 ? -33.591 -16.138 29.007 1.00 68.75 85 GLU A N 1
ATOM 676 C CA . GLU A 1 85 ? -32.782 -16.997 29.869 1.00 68.75 85 GLU A CA 1
ATOM 677 C C . GLU A 1 85 ? -31.841 -16.109 30.692 1.00 68.75 85 GLU A C 1
ATOM 679 O O . GLU A 1 85 ? -31.021 -15.370 30.138 1.00 68.75 85 GLU A O 1
ATOM 684 N N . GLU A 1 86 ? -31.953 -16.158 32.022 1.00 68.44 86 GLU A N 1
ATOM 685 C CA . GLU A 1 86 ? -30.991 -15.486 32.894 1.00 68.44 86 GLU A CA 1
ATOM 686 C C . GLU A 1 86 ? -29.611 -16.128 32.722 1.00 68.44 86 GLU A C 1
ATOM 688 O O . GLU A 1 86 ? -29.437 -17.337 32.879 1.00 68.44 86 GLU A O 1
ATOM 693 N N . GLN A 1 87 ? -28.606 -15.314 32.386 1.00 65.81 87 GLN A N 1
ATOM 694 C CA . GLN A 1 87 ? -27.239 -15.809 32.297 1.00 65.81 87 GLN A CA 1
ATOM 695 C C . GLN A 1 87 ? -26.741 -16.224 33.677 1.00 65.81 87 GLN A C 1
ATOM 697 O O . GLN A 1 87 ? -26.617 -15.389 34.574 1.00 65.81 87 GLN A O 1
ATOM 702 N N . THR A 1 88 ? -26.333 -17.483 33.807 1.00 78.56 88 THR A N 1
ATOM 703 C CA . THR A 1 88 ? -25.541 -17.897 34.967 1.00 78.56 88 THR A CA 1
ATOM 704 C C . THR A 1 88 ? -24.163 -17.226 34.920 1.00 78.56 88 THR A C 1
ATOM 706 O O . THR A 1 88 ? -23.605 -16.947 33.849 1.00 78.56 88 THR A O 1
ATOM 709 N N . GLU A 1 89 ? -23.581 -16.943 36.088 1.00 76.56 89 GLU A N 1
ATOM 710 C CA . GLU A 1 89 ? -22.281 -16.261 36.179 1.00 76.56 89 GLU A CA 1
ATOM 711 C C . GLU A 1 89 ? -21.163 -17.002 35.432 1.00 76.56 89 GLU A C 1
ATOM 713 O O . GLU A 1 89 ? -20.225 -16.386 34.916 1.00 76.56 89 GLU A O 1
ATOM 718 N N . ASP A 1 90 ? -21.260 -18.326 35.352 1.00 79.50 90 ASP A N 1
ATOM 719 C CA . ASP A 1 90 ? -20.255 -19.169 34.716 1.00 79.50 90 ASP A CA 1
ATOM 720 C C . ASP A 1 90 ? -20.274 -19.036 33.195 1.00 79.50 90 ASP A C 1
ATOM 722 O O . ASP A 1 90 ? -19.219 -19.009 32.559 1.00 79.50 90 ASP A O 1
ATOM 726 N N . GLU A 1 91 ? -21.440 -18.816 32.598 1.00 77.00 91 GLU A N 1
ATOM 727 C CA . GLU A 1 91 ? -21.558 -18.554 31.166 1.00 77.00 91 GLU A CA 1
ATOM 728 C C . GLU A 1 91 ? -21.028 -17.167 30.783 1.00 77.00 91 GLU A C 1
ATOM 730 O O . GLU A 1 91 ? -20.421 -16.997 29.721 1.00 77.00 91 GLU A O 1
ATOM 735 N N . LEU A 1 92 ? -21.211 -16.167 31.651 1.00 75.06 92 LEU A N 1
ATOM 736 C CA . LEU A 1 92 ? -20.592 -14.848 31.479 1.00 75.06 92 LEU A CA 1
ATOM 737 C C . LEU A 1 92 ? -19.066 -14.961 31.521 1.00 75.06 92 LEU A C 1
ATOM 739 O O . LEU A 1 92 ? -18.374 -14.416 30.650 1.00 75.06 92 LEU A O 1
ATOM 743 N N . LYS A 1 93 ? -18.530 -15.715 32.490 1.00 79.06 93 LYS A N 1
ATOM 744 C CA . LYS A 1 93 ? -17.092 -16.006 32.571 1.00 79.06 93 LYS A CA 1
ATOM 745 C C . LYS A 1 93 ? -16.621 -16.698 31.291 1.00 79.06 93 LYS A C 1
ATOM 747 O O . LYS A 1 93 ? -15.669 -16.206 30.683 1.00 79.06 93 LYS A O 1
ATOM 752 N N . GLN A 1 94 ? -17.315 -17.731 30.814 1.00 80.25 94 GLN A N 1
ATOM 753 C CA . GLN A 1 94 ? -16.984 -18.420 29.559 1.00 80.25 94 GLN A CA 1
ATOM 754 C C . GLN A 1 94 ? -16.968 -17.474 28.351 1.00 80.25 94 GLN A C 1
ATOM 756 O O . GLN A 1 94 ? -16.011 -17.489 27.579 1.00 80.25 94 GLN A O 1
ATOM 761 N N . GLY A 1 95 ? -17.953 -16.581 28.218 1.00 75.56 95 GLY A N 1
ATOM 762 C CA . GLY A 1 95 ? -17.969 -15.572 27.154 1.00 75.56 95 GLY A CA 1
ATOM 763 C C . GLY A 1 95 ? -16.732 -14.667 27.179 1.00 75.56 95 GLY A C 1
ATOM 764 O O . GLY A 1 95 ? -16.093 -14.440 26.148 1.00 75.56 95 GLY A O 1
ATOM 765 N N . THR A 1 96 ? -16.327 -14.197 28.365 1.00 78.38 96 THR A N 1
ATOM 766 C CA . THR A 1 96 ? -15.103 -13.385 28.496 1.00 78.38 96 THR A CA 1
ATOM 767 C C . THR A 1 96 ? -13.831 -14.180 28.206 1.00 78.38 96 THR A C 1
ATOM 769 O O . THR A 1 96 ? -12.899 -13.631 27.610 1.00 78.38 96 THR A O 1
ATOM 772 N N . LEU A 1 97 ? -13.785 -15.459 28.589 1.00 82.31 97 LEU A N 1
ATOM 773 C CA . LEU A 1 97 ? -12.669 -16.354 28.291 1.00 82.31 97 LEU A CA 1
ATOM 774 C C . LEU A 1 97 ? -12.559 -16.601 26.787 1.00 82.31 97 LEU A C 1
ATOM 776 O O . LEU A 1 97 ? -11.469 -16.450 26.250 1.00 82.31 97 LEU A O 1
ATOM 780 N N . ASN A 1 98 ? -13.672 -16.835 26.093 1.00 82.56 98 ASN A N 1
ATOM 781 C CA . ASN A 1 98 ? -13.699 -17.000 24.639 1.00 82.56 98 ASN A CA 1
ATOM 782 C C . ASN A 1 98 ? -13.173 -15.753 23.913 1.00 82.56 98 ASN A C 1
ATOM 784 O O . ASN A 1 98 ? -12.400 -15.840 22.963 1.00 82.56 98 ASN A O 1
ATOM 788 N N . ILE A 1 99 ? -13.522 -14.553 24.384 1.00 80.31 99 ILE A N 1
ATOM 789 C CA . ILE A 1 99 ? -12.954 -13.320 23.820 1.00 80.31 99 ILE A CA 1
ATOM 790 C C . ILE A 1 99 ? -11.441 -13.254 24.081 1.00 80.31 99 ILE A C 1
ATOM 792 O O . ILE A 1 99 ? -10.681 -12.840 23.201 1.00 80.31 99 ILE A O 1
ATOM 796 N N . ARG A 1 100 ? -10.976 -13.660 25.271 1.00 83.12 100 ARG A N 1
ATOM 797 C CA . ARG A 1 100 ? -9.540 -13.706 25.595 1.00 83.12 100 ARG A CA 1
ATOM 798 C C . ARG A 1 100 ? -8.791 -14.712 24.724 1.00 83.12 100 ARG A C 1
ATOM 800 O O . ARG A 1 100 ? -7.756 -14.329 24.181 1.00 83.12 100 ARG A O 1
ATOM 807 N N . THR A 1 101 ? -9.319 -15.917 24.523 1.00 84.56 101 THR A N 1
ATOM 808 C CA . THR A 1 101 ? -8.698 -16.939 23.667 1.00 84.56 101 THR A CA 1
ATOM 809 C C . THR A 1 101 ? -8.605 -16.452 22.225 1.00 84.56 101 THR A C 1
ATOM 811 O O . THR A 1 101 ? -7.509 -16.440 21.671 1.00 84.56 101 THR A O 1
ATOM 814 N N . ILE A 1 102 ? -9.677 -15.884 21.655 1.00 81.25 102 ILE A N 1
ATOM 815 C CA . ILE A 1 102 ? -9.642 -15.281 20.308 1.00 81.25 102 ILE A CA 1
ATOM 816 C C . ILE A 1 102 ? -8.584 -14.163 20.240 1.00 81.25 102 ILE A C 1
ATOM 818 O O . ILE A 1 102 ? -7.839 -14.033 19.263 1.00 81.25 102 ILE A O 1
ATOM 822 N N . LEU A 1 103 ? -8.470 -13.326 21.276 1.00 78.88 103 LEU A N 1
ATOM 823 C CA . LEU A 1 103 ? -7.454 -12.269 21.334 1.00 78.88 103 LEU A CA 1
ATOM 824 C C . LEU A 1 103 ? -6.020 -12.811 21.436 1.00 78.88 103 LEU A C 1
ATOM 826 O O . LEU A 1 103 ? -5.087 -12.168 20.947 1.00 78.88 103 LEU A O 1
ATOM 830 N N . GLU A 1 104 ? -5.815 -13.951 22.079 1.00 80.75 104 GLU A N 1
ATOM 831 C CA . GLU A 1 104 ? -4.515 -14.615 22.188 1.00 80.75 104 GLU A CA 1
ATOM 832 C C . GLU A 1 104 ? -4.145 -15.340 20.898 1.00 80.75 104 GLU A C 1
ATOM 834 O O . GLU A 1 104 ? -3.052 -15.120 20.369 1.00 80.75 104 GLU A O 1
ATOM 839 N N . GLU A 1 105 ? -5.077 -16.087 20.315 1.00 77.56 105 GLU A N 1
ATOM 840 C CA . GLU A 1 105 ? -4.930 -16.743 19.018 1.00 77.56 105 GLU A CA 1
ATOM 841 C C . GLU A 1 105 ? -4.635 -15.737 17.911 1.00 77.56 105 GLU A C 1
ATOM 843 O O . GLU A 1 105 ? -3.716 -15.936 17.115 1.00 77.56 105 GLU A O 1
ATOM 848 N N . THR A 1 106 ? -5.351 -14.611 17.871 1.00 70.56 106 THR A N 1
ATOM 849 C CA . THR A 1 106 ? -5.084 -13.549 16.890 1.00 70.56 106 THR A CA 1
ATOM 850 C C . THR A 1 106 ? -3.702 -12.927 17.085 1.00 70.56 106 THR A C 1
ATOM 852 O O . THR A 1 106 ? -3.017 -12.663 16.094 1.00 70.56 106 THR A O 1
ATOM 855 N N . LYS A 1 107 ? -3.232 -12.732 18.326 1.00 68.56 107 LYS A N 1
ATOM 856 C CA . LYS A 1 107 ? -1.860 -12.260 18.599 1.00 68.56 107 LYS A CA 1
ATOM 857 C C . LYS A 1 107 ? -0.806 -13.287 18.178 1.00 68.56 107 LYS A C 1
ATOM 859 O O . LYS A 1 107 ? 0.193 -12.899 17.564 1.00 68.56 107 LYS A O 1
ATOM 864 N N . ALA A 1 108 ? -1.018 -14.562 18.495 1.00 61.34 108 ALA A N 1
ATOM 865 C CA . ALA A 1 108 ? -0.105 -15.659 18.179 1.00 61.34 108 ALA A CA 1
ATOM 866 C C . ALA A 1 108 ? -0.013 -15.885 16.660 1.00 61.34 108 ALA A C 1
ATOM 868 O O . ALA A 1 108 ? 1.080 -15.931 16.088 1.00 61.34 108 ALA A O 1
ATOM 869 N N . THR A 1 109 ? -1.164 -15.898 15.990 1.00 59.59 109 THR A N 1
ATOM 870 C CA . THR A 1 109 ? -1.308 -15.987 14.531 1.00 59.59 109 THR A CA 1
ATOM 871 C C . THR A 1 109 ? -0.665 -14.778 13.845 1.00 59.59 109 THR A C 1
ATOM 873 O O . THR A 1 109 ? 0.145 -14.944 12.937 1.00 59.59 109 THR A O 1
ATOM 876 N N . SER A 1 110 ? -0.946 -13.554 14.303 1.00 58.66 110 SER A N 1
ATOM 877 C CA . SER A 1 110 ? -0.453 -12.312 13.684 1.00 58.66 110 SER A CA 1
ATOM 878 C C . SER A 1 110 ? 1.077 -12.216 13.637 1.00 58.66 110 SER A C 1
ATOM 880 O O . SER A 1 110 ? 1.635 -11.812 12.615 1.00 58.66 110 SER A O 1
ATOM 882 N N . LYS A 1 111 ? 1.771 -12.618 14.712 1.00 56.69 111 LYS A N 1
ATOM 883 C CA . LYS A 1 111 ? 3.238 -12.516 14.790 1.00 56.69 111 LYS A CA 1
ATOM 884 C C . LYS A 1 111 ? 3.976 -13.632 14.044 1.00 56.69 111 LYS A C 1
ATOM 886 O O . LYS A 1 111 ? 5.072 -13.378 13.552 1.00 56.69 111 LYS A O 1
ATOM 891 N N . ARG A 1 112 ? 3.406 -14.843 13.960 1.00 53.19 112 ARG A N 1
ATOM 892 C CA . ARG A 1 112 ? 4.108 -16.036 13.443 1.00 53.19 112 ARG A CA 1
ATOM 893 C C . ARG A 1 112 ? 3.668 -16.465 12.035 1.00 53.19 112 ARG A C 1
ATOM 895 O O . ARG A 1 112 ? 4.511 -16.952 11.292 1.00 53.19 112 ARG A O 1
ATOM 902 N N . ARG A 1 113 ? 2.405 -16.242 11.632 1.00 50.28 113 ARG A N 1
ATOM 903 C CA . ARG A 1 113 ? 1.868 -16.682 10.319 1.00 50.28 113 ARG A CA 1
ATOM 904 C C . ARG A 1 113 ? 2.068 -15.695 9.163 1.00 50.28 113 ARG A C 1
ATOM 906 O O . ARG A 1 113 ? 1.985 -16.104 8.020 1.00 50.28 113 ARG A O 1
ATOM 913 N N . ARG A 1 114 ? 2.355 -14.411 9.404 1.00 54.50 114 ARG A N 1
ATOM 914 C CA . ARG A 1 114 ? 2.400 -13.397 8.320 1.00 54.50 114 ARG A CA 1
ATOM 915 C C . ARG A 1 114 ? 3.706 -13.298 7.529 1.00 54.50 114 ARG A C 1
ATOM 917 O O . ARG A 1 114 ? 3.838 -12.410 6.693 1.00 54.50 114 ARG A O 1
ATOM 924 N N . ARG A 1 115 ? 4.680 -14.166 7.790 1.00 60.66 115 ARG A N 1
ATOM 925 C CA . ARG A 1 115 ? 5.855 -14.316 6.923 1.00 60.66 115 ARG A CA 1
ATOM 926 C C . ARG A 1 115 ? 5.750 -15.660 6.226 1.00 60.66 115 ARG A C 1
ATOM 928 O O . ARG A 1 115 ? 6.435 -16.604 6.608 1.00 60.66 115 ARG A O 1
ATOM 935 N N . GLU A 1 116 ? 4.857 -15.736 5.244 1.00 66.62 116 GLU A N 1
ATOM 936 C CA . GLU A 1 116 ? 4.914 -16.804 4.251 1.00 66.62 116 GLU A CA 1
ATOM 937 C C . GLU A 1 116 ? 6.313 -16.765 3.638 1.00 66.62 116 GLU A C 1
ATOM 939 O O . GLU A 1 116 ? 6.769 -15.739 3.121 1.00 66.62 116 GLU A O 1
ATOM 944 N N . LYS A 1 117 ? 7.061 -17.850 3.836 1.00 72.94 117 LYS A N 1
ATOM 945 C CA . LYS A 1 117 ? 8.383 -17.981 3.243 1.00 72.94 117 LYS A CA 1
ATOM 946 C C . LYS A 1 117 ? 8.148 -18.248 1.764 1.00 72.94 117 LYS A C 1
ATOM 948 O O . LYS A 1 117 ? 7.601 -19.288 1.423 1.00 72.94 117 LYS A O 1
ATOM 953 N N . LEU A 1 118 ? 8.549 -17.302 0.920 1.00 80.94 118 LEU A N 1
ATOM 954 C CA . LEU A 1 118 ? 8.582 -17.521 -0.522 1.00 80.94 118 LEU A CA 1
ATOM 955 C C . LEU A 1 118 ? 9.441 -18.749 -0.828 1.00 80.94 118 LEU A C 1
ATOM 957 O O . LEU A 1 118 ? 10.450 -18.989 -0.148 1.00 80.94 118 LEU A O 1
ATOM 961 N N . HIS A 1 119 ? 9.048 -19.503 -1.851 1.00 85.12 119 HIS A N 1
ATOM 962 C CA . HIS A 1 119 ? 9.860 -20.604 -2.343 1.00 85.12 119 HIS A CA 1
ATOM 963 C C . HIS A 1 119 ? 11.230 -20.064 -2.800 1.00 85.12 119 HIS A C 1
ATOM 965 O O . HIS A 1 119 ? 11.284 -18.967 -3.364 1.00 85.12 119 HIS A O 1
ATOM 971 N N . PRO A 1 120 ? 12.350 -20.785 -2.591 1.00 85.69 120 PRO A N 1
ATOM 972 C CA . PRO A 1 120 ? 13.679 -20.296 -2.965 1.00 85.69 120 PRO A CA 1
ATOM 973 C C . PRO A 1 120 ? 13.807 -19.842 -4.427 1.00 85.69 120 PRO A C 1
ATOM 975 O O . PRO A 1 120 ? 14.548 -18.904 -4.692 1.00 85.69 120 PRO A O 1
ATOM 978 N N . LEU A 1 121 ? 13.053 -20.45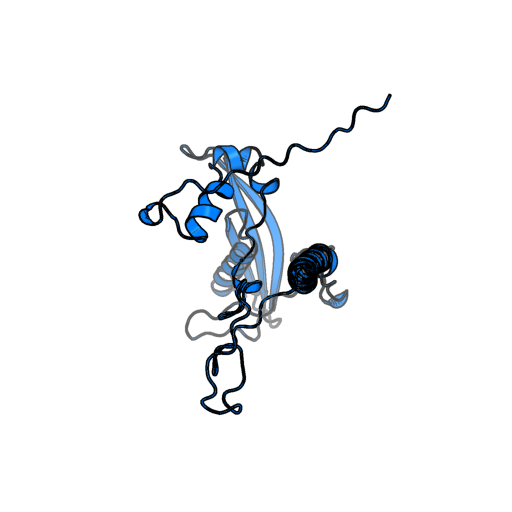3 -5.348 1.00 85.38 121 LEU A N 1
ATOM 979 C CA . LEU A 1 121 ? 13.043 -20.094 -6.776 1.00 85.38 121 LEU A CA 1
ATOM 980 C C . LEU A 1 121 ? 12.331 -18.770 -7.083 1.00 85.38 121 LEU A C 1
ATOM 982 O O . LEU A 1 121 ? 12.646 -18.111 -8.065 1.00 85.38 121 LEU A O 1
ATOM 986 N N . GLU A 1 122 ? 11.364 -18.380 -6.257 1.00 84.19 122 GLU A N 1
ATOM 987 C CA . GLU A 1 122 ? 10.599 -17.137 -6.430 1.00 84.19 122 GLU A CA 1
ATOM 988 C C . GLU A 1 122 ? 11.245 -15.963 -5.692 1.00 84.19 122 GLU A C 1
ATOM 990 O O . GLU A 1 122 ? 10.760 -14.829 -5.725 1.00 84.19 122 GLU A O 1
ATOM 995 N N . ARG A 1 123 ? 12.335 -16.240 -4.978 1.00 88.12 123 ARG A N 1
ATOM 996 C CA . ARG A 1 123 ? 13.069 -15.260 -4.203 1.00 88.12 123 ARG A CA 1
ATOM 997 C C . ARG A 1 123 ? 13.880 -14.360 -5.130 1.00 88.12 123 ARG A C 1
ATOM 999 O O . ARG A 1 123 ? 14.449 -14.808 -6.117 1.00 88.12 123 ARG A O 1
ATOM 1006 N N . GLY A 1 124 ? 13.963 -13.082 -4.772 1.00 88.56 124 GLY A N 1
ATOM 1007 C CA . GLY A 1 124 ? 14.897 -12.156 -5.400 1.00 88.56 124 GLY A CA 1
ATOM 1008 C C . GLY A 1 124 ? 16.337 -12.334 -4.906 1.00 88.56 124 GLY A C 1
ATOM 1009 O O . GLY A 1 124 ? 16.707 -13.365 -4.348 1.00 88.56 124 GLY A O 1
ATOM 1010 N N . PHE A 1 125 ? 17.151 -11.285 -5.036 1.00 89.06 125 PHE A N 1
ATOM 1011 C CA . PHE A 1 125 ? 18.587 -11.346 -4.725 1.00 89.06 125 PHE A CA 1
ATOM 1012 C C . PHE A 1 125 ? 18.897 -11.651 -3.256 1.00 89.06 125 PHE A C 1
ATOM 1014 O O . PHE A 1 125 ? 19.941 -12.214 -2.941 1.00 89.06 125 PHE A O 1
ATOM 1021 N N . SER A 1 126 ? 18.019 -11.258 -2.330 1.00 85.31 126 SER A N 1
ATOM 1022 C CA . SER A 1 126 ? 18.240 -11.501 -0.907 1.00 85.31 126 SER A CA 1
ATOM 1023 C C . SER A 1 126 ? 16.936 -11.606 -0.130 1.00 85.31 126 SER A C 1
ATOM 1025 O O . SER A 1 126 ? 16.088 -10.713 -0.173 1.00 85.31 126 SER A O 1
ATOM 1027 N N . GLY A 1 127 ? 16.813 -12.661 0.675 1.00 82.44 127 GLY A N 1
ATOM 1028 C CA . GLY A 1 127 ? 15.817 -12.702 1.736 1.00 82.44 127 GLY A CA 1
ATOM 1029 C C . GLY A 1 127 ? 14.374 -12.557 1.237 1.00 82.44 127 GLY A C 1
ATOM 1030 O O . GLY A 1 127 ? 13.943 -13.187 0.286 1.00 82.44 127 GLY A O 1
ATOM 1031 N N . HIS A 1 128 ? 13.598 -11.716 1.907 1.00 77.81 128 HIS A N 1
ATOM 1032 C CA . HIS A 1 128 ? 12.212 -11.423 1.520 1.00 77.81 128 HIS A CA 1
ATOM 1033 C C . HIS A 1 128 ? 12.122 -10.109 0.728 1.00 77.81 128 HIS A C 1
ATOM 1035 O O . HIS A 1 128 ? 11.073 -9.467 0.715 1.00 77.81 128 HIS A O 1
ATOM 1041 N N . ASN A 1 129 ? 13.240 -9.640 0.162 1.00 85.56 129 ASN A N 1
ATOM 1042 C CA . ASN A 1 129 ? 13.257 -8.388 -0.574 1.00 85.56 129 ASN A CA 1
ATOM 1043 C C . ASN A 1 129 ? 12.635 -8.597 -1.955 1.00 85.56 129 ASN A C 1
ATOM 1045 O O . ASN A 1 129 ? 12.931 -9.567 -2.642 1.00 85.56 129 ASN A O 1
ATOM 1049 N N . VAL A 1 130 ? 11.832 -7.619 -2.370 1.00 87.25 130 VAL A N 1
ATOM 1050 C CA . VAL A 1 130 ? 11.192 -7.569 -3.696 1.00 87.25 130 VAL A CA 1
ATOM 1051 C C . VAL A 1 130 ? 12.222 -7.348 -4.820 1.00 87.25 130 VAL A C 1
ATOM 1053 O O . VAL A 1 130 ? 11.947 -7.543 -5.999 1.00 87.25 130 VAL A O 1
ATOM 1056 N N . VAL A 1 131 ? 13.436 -6.929 -4.461 1.00 92.38 131 VAL A N 1
ATOM 1057 C CA . VAL A 1 131 ? 14.534 -6.689 -5.399 1.00 92.38 131 VAL A CA 1
ATOM 1058 C C . VAL A 1 131 ? 15.017 -8.011 -5.993 1.00 92.38 131 VAL A C 1
ATOM 1060 O O . VAL A 1 131 ? 15.377 -8.927 -5.257 1.00 92.38 131 VAL A O 1
ATOM 1063 N N . GLY A 1 132 ? 15.041 -8.095 -7.319 1.00 90.44 132 GLY A N 1
ATOM 1064 C CA . GLY A 1 132 ? 15.361 -9.300 -8.079 1.00 90.44 132 GLY A CA 1
ATOM 1065 C C . GLY A 1 132 ? 14.199 -10.289 -8.199 1.00 90.44 132 GLY A C 1
ATOM 1066 O O . GLY A 1 132 ? 14.360 -11.318 -8.843 1.00 90.44 132 GLY A O 1
ATOM 1067 N N . GLN A 1 133 ? 13.035 -10.006 -7.603 1.00 90.31 133 GLN A N 1
ATOM 1068 C CA . GLN A 1 133 ? 11.864 -10.873 -7.724 1.00 90.31 133 GLN A CA 1
ATOM 1069 C C . GLN A 1 133 ? 11.182 -10.692 -9.087 1.00 90.31 133 GLN A C 1
ATOM 1071 O O . GLN A 1 133 ? 11.110 -9.582 -9.625 1.00 90.31 133 GLN A O 1
ATOM 1076 N N . LYS A 1 134 ? 10.643 -11.793 -9.616 1.00 90.62 134 LYS A N 1
ATOM 1077 C CA . LYS A 1 134 ? 9.784 -11.823 -10.801 1.00 90.62 134 LYS A CA 1
ATOM 1078 C C . LYS A 1 134 ? 8.403 -11.258 -10.432 1.00 90.62 134 LYS A C 1
ATOM 1080 O O . LYS A 1 134 ? 7.680 -11.881 -9.662 1.00 90.62 134 LYS A O 1
ATOM 1085 N N . LEU A 1 135 ? 8.053 -10.069 -10.932 1.00 90.44 135 LEU A N 1
ATOM 1086 C CA . LEU A 1 135 ? 6.838 -9.341 -10.511 1.00 90.44 135 LEU A CA 1
ATOM 1087 C C . LEU A 1 135 ? 5.614 -9.550 -11.418 1.00 90.44 135 LEU A C 1
ATOM 1089 O O . LEU A 1 135 ? 4.511 -9.162 -11.049 1.00 90.44 135 LEU A O 1
ATOM 1093 N N . GLY A 1 136 ? 5.809 -10.184 -12.572 1.00 91.19 136 GLY A N 1
ATOM 1094 C CA . GLY A 1 136 ? 4.775 -10.373 -13.596 1.00 91.19 136 GLY A CA 1
ATOM 1095 C C . GLY A 1 136 ? 4.720 -9.222 -14.608 1.00 91.19 136 GLY A C 1
ATOM 1096 O O . GLY A 1 136 ? 5.641 -8.398 -14.623 1.00 91.19 136 GLY A O 1
ATOM 1097 N N . PRO A 1 137 ? 3.688 -9.182 -15.464 1.00 91.25 137 PRO A N 1
ATOM 1098 C CA . PRO A 1 137 ? 3.475 -8.093 -16.410 1.00 91.25 137 PRO A CA 1
ATOM 1099 C C . PRO A 1 137 ? 3.080 -6.789 -15.696 1.00 91.25 137 PRO A C 1
ATOM 1101 O O . PRO A 1 137 ? 2.574 -6.815 -14.568 1.00 91.25 137 PRO A O 1
ATOM 1104 N N . PRO A 1 138 ? 3.342 -5.622 -16.312 1.00 88.81 138 PRO A N 1
ATOM 1105 C CA . PRO A 1 138 ? 2.886 -4.345 -15.774 1.00 88.81 138 PRO A CA 1
ATOM 1106 C C . PRO A 1 138 ? 1.348 -4.287 -15.771 1.00 88.81 138 PRO A C 1
ATOM 1108 O O . PRO A 1 138 ? 0.702 -4.952 -16.581 1.00 88.81 138 PRO A O 1
ATOM 1111 N N . PRO A 1 139 ? 0.733 -3.464 -14.906 1.00 86.19 139 PRO A N 1
ATOM 1112 C CA . PRO A 1 139 ? -0.709 -3.271 -14.963 1.00 86.19 139 PRO A CA 1
ATOM 1113 C C . PRO A 1 139 ? -1.106 -2.619 -16.303 1.00 86.19 139 PRO A C 1
ATOM 1115 O O . PRO A 1 139 ? -0.380 -1.738 -16.784 1.00 86.19 139 PRO A O 1
ATOM 1118 N N . PRO A 1 140 ? -2.245 -3.018 -16.897 1.00 85.19 140 PRO A N 1
ATOM 1119 C CA . PRO A 1 140 ? -2.682 -2.511 -18.193 1.00 85.19 140 PRO A CA 1
ATOM 1120 C C . PRO A 1 140 ? -2.938 -1.002 -18.131 1.00 85.19 140 PRO A C 1
ATOM 1122 O O . PRO A 1 140 ? -3.436 -0.470 -17.132 1.00 85.19 140 PRO A O 1
ATOM 1125 N N . VAL A 1 141 ? -2.573 -0.298 -19.204 1.00 80.25 141 VAL A N 1
ATOM 1126 C CA . VAL A 1 141 ? -2.775 1.150 -19.337 1.00 80.25 141 VAL A CA 1
ATOM 1127 C C . VAL A 1 141 ? -3.736 1.383 -20.499 1.00 80.25 141 VAL A C 1
ATOM 1129 O O . VAL A 1 141 ? -3.319 1.389 -21.653 1.00 80.25 141 VAL A O 1
ATOM 1132 N N . GLY A 1 142 ? -5.019 1.578 -20.187 1.00 80.69 142 GLY A N 1
ATOM 1133 C CA . GLY A 1 142 ? -6.075 1.638 -21.204 1.00 80.69 142 GLY A CA 1
ATOM 1134 C C . GLY A 1 142 ? -6.322 0.257 -21.811 1.00 80.69 142 GLY A C 1
ATOM 1135 O O . GLY A 1 142 ? -6.398 -0.718 -21.067 1.00 80.69 142 GLY A O 1
ATOM 1136 N N . ASP A 1 143 ? -6.382 0.182 -23.141 1.00 78.94 143 ASP A N 1
ATOM 1137 C CA . ASP A 1 143 ? -6.697 -1.051 -23.883 1.00 78.94 143 ASP A CA 1
ATOM 1138 C C . ASP A 1 143 ? -5.461 -1.903 -24.229 1.00 78.94 143 ASP A C 1
ATOM 1140 O O . ASP A 1 143 ? -5.579 -2.964 -24.837 1.00 78.94 143 ASP A O 1
ATOM 1144 N N . VAL A 1 144 ? -4.257 -1.457 -23.851 1.00 79.94 144 VAL A N 1
ATOM 1145 C CA . VAL A 1 144 ? -3.008 -2.175 -24.146 1.00 79.94 144 VAL A CA 1
ATOM 1146 C C . VAL A 1 144 ? -2.584 -3.009 -22.937 1.00 79.94 144 VAL A C 1
ATOM 1148 O O . VAL A 1 144 ? -2.114 -2.474 -21.925 1.00 79.94 144 VAL A O 1
ATOM 1151 N N . ALA A 1 145 ? -2.721 -4.330 -23.067 1.00 83.62 145 ALA A N 1
ATOM 1152 C CA . ALA A 1 145 ? -2.151 -5.319 -22.157 1.00 83.62 145 ALA A CA 1
ATOM 1153 C C . ALA A 1 145 ? -0.767 -5.768 -22.655 1.00 83.62 145 ALA A C 1
ATOM 1155 O O . ALA A 1 145 ? -0.546 -5.951 -23.851 1.00 83.62 145 ALA A O 1
ATOM 1156 N N . LEU A 1 146 ? 0.185 -5.913 -21.733 1.00 84.25 146 LEU A N 1
ATOM 1157 C CA . LEU A 1 146 ? 1.571 -6.298 -22.019 1.00 84.25 146 LEU A CA 1
ATOM 1158 C C . LEU A 1 146 ? 1.873 -7.648 -21.362 1.00 84.25 146 LEU A C 1
ATOM 1160 O O . LEU A 1 146 ? 2.768 -7.748 -20.523 1.00 84.25 146 LEU A O 1
ATOM 1164 N N . ASP A 1 147 ? 1.103 -8.671 -21.725 1.00 86.81 147 ASP A N 1
ATOM 1165 C CA . ASP A 1 147 ? 1.136 -9.982 -21.062 1.00 86.81 147 ASP A CA 1
ATOM 1166 C C . ASP A 1 147 ? 2.448 -10.744 -21.311 1.00 86.81 147 ASP A C 1
ATOM 1168 O O . ASP A 1 147 ? 2.946 -11.436 -20.425 1.00 86.81 147 ASP A O 1
ATOM 1172 N N . ASP A 1 148 ? 3.067 -10.527 -22.475 1.00 90.81 148 ASP A N 1
ATOM 1173 C CA . ASP A 1 148 ? 4.372 -11.092 -22.851 1.00 90.81 148 ASP A CA 1
ATOM 1174 C C . ASP A 1 148 ? 5.551 -10.483 -22.067 1.00 90.81 148 ASP A C 1
ATOM 1176 O O . ASP A 1 148 ? 6.687 -10.955 -22.175 1.00 90.81 148 ASP A O 1
ATOM 1180 N N . PHE A 1 149 ? 5.331 -9.403 -21.310 1.00 91.81 149 PHE A N 1
ATOM 1181 C CA . PHE A 1 149 ? 6.410 -8.698 -20.628 1.00 91.81 149 PHE A CA 1
ATOM 1182 C C . PHE A 1 149 ? 6.635 -9.221 -19.222 1.00 91.81 149 PHE A C 1
ATOM 1184 O O . PHE A 1 149 ? 5.731 -9.316 -18.395 1.00 91.81 149 PHE A O 1
ATOM 1191 N N . GLN A 1 150 ? 7.907 -9.428 -18.905 1.00 93.12 150 GLN A N 1
ATOM 1192 C CA . GLN A 1 150 ? 8.347 -9.713 -17.560 1.00 93.12 150 GLN A CA 1
ATOM 1193 C C . GLN A 1 150 ? 8.956 -8.474 -16.918 1.00 93.12 150 GLN A C 1
ATOM 1195 O O . GLN A 1 150 ? 9.809 -7.810 -17.508 1.00 93.12 150 GLN A O 1
ATOM 1200 N N . THR A 1 151 ? 8.556 -8.183 -15.680 1.00 94.12 151 THR A N 1
ATOM 1201 C CA . THR A 1 151 ? 9.128 -7.081 -14.902 1.00 94.12 151 THR A CA 1
ATOM 1202 C C . THR A 1 151 ? 9.987 -7.578 -13.738 1.00 94.12 151 THR A C 1
ATOM 1204 O O . THR A 1 151 ? 9.664 -8.573 -13.073 1.00 94.12 151 THR A O 1
ATOM 1207 N N . TYR A 1 152 ? 11.086 -6.859 -13.501 1.00 94.25 152 TYR A N 1
ATOM 1208 C CA . TYR A 1 152 ? 12.054 -7.089 -12.431 1.00 94.25 152 TYR A CA 1
ATOM 1209 C C . TYR A 1 152 ? 12.390 -5.769 -11.733 1.00 94.25 152 TYR A C 1
ATOM 1211 O O . TYR A 1 152 ? 12.627 -4.742 -12.372 1.00 94.25 152 TYR A O 1
ATOM 1219 N N . CYS A 1 153 ? 12.448 -5.783 -10.402 1.00 94.25 153 CYS A N 1
ATOM 1220 C CA . CYS A 1 153 ? 12.894 -4.629 -9.622 1.00 94.25 153 CYS A CA 1
ATOM 1221 C C . CYS A 1 153 ? 14.395 -4.743 -9.335 1.00 94.25 153 CYS A C 1
ATOM 1223 O O . CYS A 1 153 ? 14.800 -5.639 -8.602 1.00 94.25 153 CYS A O 1
ATOM 1225 N N . LEU A 1 154 ? 15.216 -3.836 -9.866 1.00 93.88 154 LEU A N 1
ATOM 1226 C CA . LEU A 1 154 ? 16.678 -3.894 -9.724 1.00 93.88 154 LEU A CA 1
ATOM 1227 C C . LEU A 1 154 ? 17.181 -3.214 -8.451 1.00 93.88 154 LEU A C 1
ATOM 1229 O O . LEU A 1 154 ? 18.075 -3.721 -7.783 1.00 93.88 154 LEU A O 1
ATOM 1233 N N . GLU A 1 155 ? 16.599 -2.070 -8.092 1.00 94.12 155 GLU A N 1
ATOM 1234 C CA . GLU A 1 155 ? 17.014 -1.312 -6.911 1.00 94.12 155 GLU A CA 1
ATOM 1235 C C . GLU A 1 155 ? 15.795 -0.687 -6.239 1.00 94.12 155 GLU A C 1
ATOM 1237 O O . GLU A 1 155 ? 14.939 -0.107 -6.904 1.00 94.12 155 GLU A O 1
ATOM 1242 N N . VAL A 1 156 ? 15.740 -0.740 -4.909 1.00 94.62 156 VAL A N 1
ATOM 1243 C CA . VAL A 1 156 ? 14.839 0.095 -4.110 1.00 94.62 156 VAL A CA 1
ATOM 1244 C C . VAL A 1 156 ? 15.682 0.855 -3.101 1.00 94.62 156 VAL A C 1
ATOM 1246 O O . VAL A 1 156 ? 16.257 0.256 -2.194 1.00 94.62 156 VAL A O 1
ATOM 1249 N N . LYS A 1 157 ? 15.722 2.182 -3.224 1.00 94.50 157 LYS A N 1
ATOM 1250 C CA . LYS A 1 157 ? 16.470 3.050 -2.312 1.00 94.50 157 LYS A CA 1
ATOM 1251 C C . LYS A 1 157 ? 15.600 4.112 -1.664 1.00 94.50 157 LYS A C 1
ATOM 1253 O O . LYS A 1 157 ? 14.659 4.651 -2.252 1.00 94.50 157 LYS A O 1
ATOM 1258 N N . ARG A 1 158 ? 15.964 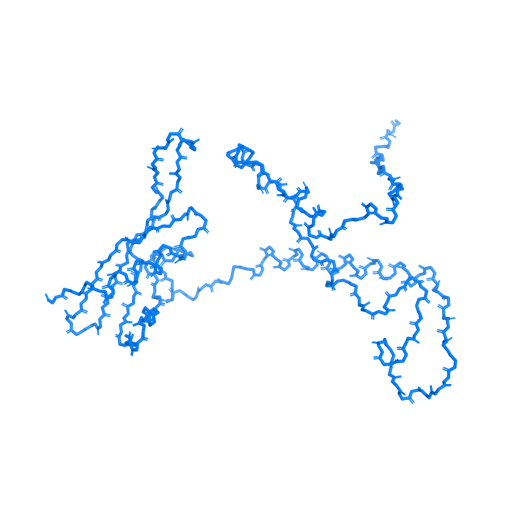4.463 -0.431 1.00 95.12 158 ARG A N 1
ATOM 1259 C CA . ARG A 1 158 ? 15.362 5.573 0.309 1.00 95.12 158 ARG A CA 1
ATOM 1260 C C . ARG A 1 158 ? 16.102 6.862 -0.020 1.00 95.12 158 ARG A C 1
ATOM 1262 O O . ARG A 1 158 ? 17.220 7.072 0.436 1.00 95.12 158 ARG A O 1
ATOM 1269 N N . THR A 1 159 ? 15.445 7.758 -0.739 1.00 94.62 159 THR A N 1
ATOM 1270 C CA . THR A 1 159 ? 15.942 9.109 -1.014 1.00 94.62 159 THR A CA 1
ATOM 1271 C C . THR A 1 159 ? 15.341 10.123 -0.043 1.00 94.62 159 THR A C 1
ATOM 1273 O O . THR A 1 159 ? 14.349 9.857 0.646 1.00 94.62 159 THR A O 1
ATOM 1276 N N . SER A 1 160 ? 15.939 11.308 0.053 1.00 93.38 160 SER A N 1
ATOM 1277 C CA . SER A 1 160 ? 15.363 12.404 0.832 1.00 93.38 160 SER A CA 1
ATOM 1278 C C . SER A 1 160 ? 15.607 13.754 0.194 1.00 93.38 160 SER A C 1
ATOM 1280 O O . SER A 1 160 ? 16.686 13.979 -0.338 1.00 93.38 160 SER A O 1
ATOM 1282 N N . HIS A 1 161 ? 14.637 14.651 0.326 1.00 92.12 161 HIS A N 1
ATOM 1283 C CA . HIS A 1 161 ? 14.724 16.027 -0.145 1.00 92.12 161 HIS A CA 1
ATOM 1284 C C . HIS A 1 161 ? 14.343 16.996 0.981 1.00 92.12 161 HIS A C 1
ATOM 1286 O O . HIS A 1 161 ? 13.453 16.694 1.782 1.00 92.12 161 HIS A O 1
ATOM 1292 N N . MET A 1 162 ? 15.041 18.128 1.080 1.00 93.88 162 MET A N 1
ATOM 1293 C CA . MET A 1 162 ? 14.764 19.160 2.081 1.00 93.88 162 MET A CA 1
ATOM 1294 C C . MET A 1 162 ? 13.675 20.097 1.560 1.00 93.88 162 MET A C 1
ATOM 1296 O O . MET 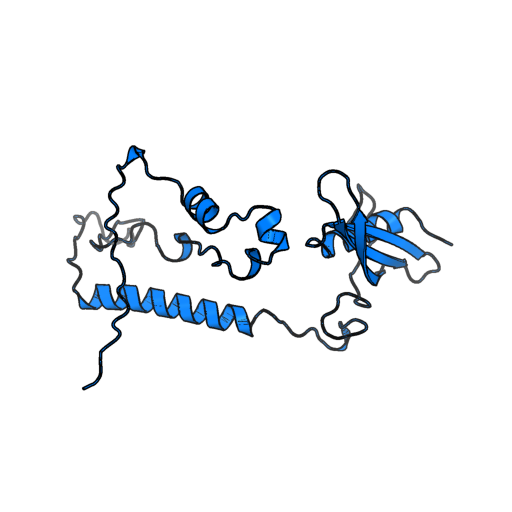A 1 162 ? 13.800 20.654 0.480 1.00 93.88 162 MET A O 1
ATOM 1300 N N . THR A 1 163 ? 12.604 20.270 2.328 1.00 92.94 163 THR A N 1
ATOM 1301 C CA . THR A 1 163 ? 11.476 21.148 1.990 1.00 92.94 163 THR A CA 1
ATOM 1302 C C . THR A 1 163 ? 11.339 22.248 3.033 1.00 92.94 163 THR A C 1
ATOM 1304 O O . THR A 1 163 ? 11.568 21.999 4.218 1.00 92.94 163 THR A O 1
ATOM 1307 N N . ARG A 1 164 ? 10.893 23.441 2.619 1.00 92.62 164 ARG A N 1
ATOM 1308 C CA . ARG A 1 164 ? 10.703 24.592 3.520 1.00 92.62 164 ARG A CA 1
ATOM 1309 C C . ARG A 1 164 ? 9.752 24.293 4.687 1.00 92.62 164 ARG A C 1
ATOM 1311 O O . ARG A 1 164 ? 10.007 24.716 5.803 1.00 92.62 164 ARG A O 1
ATOM 1318 N N . VAL A 1 165 ? 8.672 23.546 4.438 1.00 86.38 165 VAL A N 1
ATOM 1319 C CA . VAL A 1 165 ? 7.607 23.306 5.434 1.00 86.38 165 VAL A CA 1
ATOM 1320 C C . VAL A 1 165 ? 7.871 22.067 6.291 1.00 86.38 165 VAL A C 1
ATOM 1322 O O . VAL A 1 165 ? 7.695 22.092 7.506 1.00 86.38 165 VAL A O 1
ATOM 1325 N N . PHE A 1 166 ? 8.270 20.948 5.680 1.00 80.62 166 PHE A N 1
ATOM 1326 C CA . PHE A 1 166 ? 8.371 19.665 6.388 1.00 80.62 166 PHE A CA 1
ATOM 1327 C C . PHE A 1 166 ? 9.806 19.291 6.775 1.00 80.62 166 PHE A C 1
ATOM 1329 O O . PHE A 1 166 ? 10.008 18.292 7.485 1.00 80.62 166 PHE A O 1
ATOM 1336 N N . GLY A 1 167 ? 10.792 20.090 6.361 1.00 87.50 167 GLY A N 1
ATOM 1337 C CA . GLY A 1 167 ? 12.207 19.773 6.483 1.00 87.50 167 GLY A CA 1
ATOM 1338 C C . GLY A 1 167 ? 12.564 18.585 5.591 1.00 87.50 167 GLY A C 1
ATOM 1339 O O . GLY A 1 167 ? 12.105 18.496 4.450 1.00 87.50 167 GLY A O 1
ATOM 1340 N N . ARG A 1 168 ? 13.352 17.641 6.117 1.00 88.38 168 ARG A N 1
ATOM 1341 C CA . ARG A 1 168 ? 13.766 16.432 5.392 1.00 88.38 168 ARG A CA 1
ATOM 1342 C C . ARG A 1 168 ? 12.578 15.492 5.156 1.00 88.38 168 ARG A C 1
ATOM 1344 O O . ARG A 1 168 ? 12.081 14.854 6.086 1.00 88.38 168 ARG A O 1
ATOM 1351 N N . VAL A 1 169 ? 12.149 15.375 3.903 1.00 89.38 169 VAL A N 1
ATOM 1352 C CA . VAL A 1 169 ? 11.090 14.462 3.453 1.00 89.38 169 VAL A CA 1
ATOM 1353 C C . VAL A 1 169 ? 11.726 13.244 2.802 1.00 89.38 169 VAL A C 1
ATOM 1355 O O . VAL A 1 169 ? 12.538 13.376 1.892 1.00 89.38 169 VAL A O 1
ATOM 1358 N N . HIS A 1 170 ? 11.353 12.051 3.263 1.00 90.44 170 HIS A N 1
ATOM 1359 C CA . HIS A 1 170 ? 11.835 10.796 2.693 1.00 90.44 170 HIS A CA 1
ATOM 1360 C C . HIS A 1 170 ? 10.878 10.243 1.640 1.00 90.44 170 HIS A C 1
ATOM 1362 O O . HIS A 1 170 ? 9.666 10.157 1.857 1.00 90.44 170 HIS A O 1
ATOM 1368 N N . THR A 1 171 ? 11.455 9.791 0.538 1.00 94.31 171 THR A N 1
ATOM 1369 C CA . THR A 1 171 ? 10.775 9.135 -0.575 1.00 94.31 171 THR A CA 1
ATOM 1370 C C . THR A 1 171 ? 11.448 7.797 -0.864 1.00 94.31 171 THR A C 1
ATOM 1372 O O . THR A 1 171 ? 12.614 7.593 -0.527 1.00 94.31 171 THR A O 1
ATOM 1375 N N . MET A 1 172 ? 10.701 6.866 -1.445 1.00 96.00 172 MET A N 1
ATOM 1376 C CA . MET A 1 172 ? 11.245 5.622 -1.986 1.00 96.00 172 MET A CA 1
ATOM 1377 C C . MET A 1 172 ? 11.370 5.769 -3.490 1.00 96.00 172 MET A C 1
ATOM 1379 O O . MET A 1 172 ? 10.408 6.188 -4.139 1.00 96.00 172 MET A O 1
ATOM 1383 N N . ALA A 1 173 ? 12.544 5.440 -4.015 1.00 96.12 173 ALA A N 1
ATOM 1384 C CA . ALA A 1 173 ? 12.814 5.339 -5.437 1.00 96.12 173 ALA A CA 1
ATOM 1385 C C . ALA A 1 173 ? 13.052 3.867 -5.785 1.00 96.12 173 ALA A C 1
ATOM 1387 O O . ALA A 1 173 ? 13.840 3.204 -5.112 1.00 96.12 173 ALA A O 1
ATOM 1388 N N . ALA A 1 174 ? 12.365 3.371 -6.808 1.00 96.25 174 ALA A N 1
ATOM 1389 C CA . ALA A 1 174 ? 12.489 2.010 -7.306 1.00 96.25 174 ALA A CA 1
ATOM 1390 C C . ALA A 1 174 ? 12.923 2.046 -8.774 1.00 96.25 174 ALA A C 1
ATOM 1392 O O . ALA A 1 174 ? 12.236 2.658 -9.591 1.00 96.25 174 ALA A O 1
ATOM 1393 N N . LEU A 1 175 ? 14.053 1.419 -9.093 1.00 95.88 175 LEU A N 1
ATOM 1394 C CA . LEU A 1 175 ? 14.496 1.167 -10.460 1.00 95.88 175 LEU A CA 1
ATOM 1395 C C . LEU A 1 175 ? 13.893 -0.159 -10.921 1.00 95.88 175 LEU A C 1
ATOM 1397 O O . LEU A 1 175 ? 14.163 -1.208 -10.330 1.00 95.88 175 LEU A O 1
ATOM 1401 N N . VAL A 1 176 ? 13.076 -0.097 -11.965 1.00 95.56 176 VAL A N 1
ATOM 1402 C CA . VAL A 1 176 ? 12.371 -1.249 -12.527 1.00 95.56 176 VAL A CA 1
ATOM 1403 C C . VAL A 1 176 ? 12.809 -1.437 -13.969 1.00 95.56 176 VAL A C 1
ATOM 1405 O O . VAL A 1 176 ? 12.907 -0.460 -14.713 1.00 95.56 176 VAL A O 1
ATOM 1408 N N . PHE A 1 177 ? 13.051 -2.689 -14.337 1.00 94.88 177 PHE A N 1
ATOM 1409 C CA . PHE A 1 177 ? 13.316 -3.134 -15.696 1.00 94.88 177 PHE A CA 1
ATOM 1410 C C . PHE A 1 177 ? 12.160 -4.014 -16.178 1.00 94.88 177 PHE A C 1
ATOM 1412 O O . PHE A 1 177 ? 11.584 -4.777 -15.397 1.00 94.88 177 PHE A O 1
ATOM 1419 N N . MET A 1 178 ? 11.822 -3.910 -17.456 1.00 94.00 178 MET A N 1
ATOM 1420 C CA . MET A 1 178 ? 10.825 -4.737 -18.121 1.00 94.00 178 MET A CA 1
ATOM 1421 C C . MET A 1 178 ? 11.363 -5.238 -19.456 1.00 94.00 178 MET A C 1
ATOM 1423 O O . MET A 1 178 ? 12.070 -4.499 -20.135 1.00 94.00 178 MET A O 1
ATOM 1427 N N . GLY A 1 179 ? 10.981 -6.442 -19.872 1.00 93.56 179 GLY A N 1
ATOM 1428 C CA . GLY A 1 179 ? 11.314 -6.943 -21.205 1.00 93.56 179 GLY A CA 1
ATOM 1429 C C . GLY A 1 179 ? 10.511 -8.174 -21.599 1.00 93.56 179 GLY A C 1
ATOM 1430 O O . GLY A 1 179 ? 10.004 -8.886 -20.734 1.00 93.56 179 GLY A O 1
ATOM 1431 N N . ASN A 1 180 ? 10.399 -8.413 -22.904 1.00 92.88 180 ASN A N 1
ATOM 1432 C CA . ASN A 1 180 ? 9.656 -9.542 -23.483 1.00 92.88 180 ASN A CA 1
ATOM 1433 C C . ASN A 1 180 ? 10.555 -10.728 -23.894 1.00 92.88 180 ASN A C 1
ATOM 1435 O O . ASN A 1 180 ? 10.077 -11.696 -24.475 1.00 92.88 180 ASN A O 1
ATOM 1439 N N . GLY A 1 181 ? 11.872 -10.635 -23.664 1.00 89.38 181 GLY A N 1
ATOM 1440 C CA . GLY A 1 181 ? 12.847 -11.652 -24.081 1.00 89.38 181 GLY A CA 1
ATOM 1441 C C . GLY A 1 181 ? 13.088 -11.739 -25.596 1.00 89.38 181 GLY A C 1
ATOM 1442 O O . GLY A 1 181 ? 13.887 -12.561 -26.027 1.00 89.38 181 GLY A O 1
ATOM 1443 N N . LYS A 1 182 ? 12.446 -10.880 -26.399 1.00 91.00 182 LYS A N 1
ATOM 1444 C CA . LYS A 1 182 ? 12.544 -10.815 -27.870 1.00 91.00 182 LYS A CA 1
ATOM 1445 C C . LYS A 1 182 ? 13.307 -9.563 -28.337 1.00 91.00 182 LYS A C 1
ATOM 1447 O O . LYS A 1 182 ? 13.035 -9.035 -29.406 1.00 91.00 182 LYS A O 1
ATOM 1452 N N . GLY A 1 183 ? 14.208 -9.044 -27.501 1.00 89.00 183 GLY A N 1
ATOM 1453 C CA . GLY A 1 183 ? 15.002 -7.840 -27.784 1.00 89.00 183 GLY A CA 1
ATOM 1454 C C . GLY A 1 183 ? 14.346 -6.508 -27.404 1.00 89.00 183 GLY A C 1
ATOM 1455 O O . GLY A 1 183 ? 15.037 -5.501 -27.374 1.00 89.00 183 GLY A O 1
ATOM 1456 N N . LEU A 1 184 ? 13.061 -6.481 -27.028 1.00 91.69 184 LEU A N 1
ATOM 1457 C CA . LEU A 1 184 ? 12.395 -5.255 -26.584 1.00 91.69 184 LEU A CA 1
ATOM 1458 C C . LEU A 1 184 ? 12.388 -5.170 -25.054 1.00 91.69 184 LEU A C 1
ATOM 1460 O O . LEU A 1 184 ? 11.866 -6.054 -24.360 1.00 91.69 184 LEU A O 1
ATOM 1464 N N . GLY A 1 185 ? 12.940 -4.088 -24.515 1.00 92.94 185 GLY A N 1
ATOM 1465 C CA . GLY A 1 185 ? 13.012 -3.879 -23.072 1.00 92.94 185 GLY A CA 1
ATOM 1466 C C . GLY A 1 185 ? 12.992 -2.411 -22.690 1.00 92.94 185 GLY A C 1
ATOM 1467 O O . GLY A 1 185 ? 13.164 -1.541 -23.522 1.00 92.94 185 GLY A O 1
ATOM 1468 N N . GLY A 1 186 ? 12.745 -2.099 -21.428 1.00 93.94 186 GLY A N 1
ATOM 1469 C CA . GLY A 1 186 ? 12.673 -0.723 -20.952 1.00 93.94 186 GLY A CA 1
ATOM 1470 C C . GLY A 1 186 ? 12.960 -0.645 -19.466 1.00 93.94 186 GLY A C 1
ATOM 1471 O O . GLY A 1 186 ? 12.706 -1.590 -18.719 1.00 93.94 186 GLY A O 1
ATOM 1472 N N . TYR A 1 187 ? 13.480 0.490 -19.011 1.00 95.06 187 TYR A N 1
ATOM 1473 C CA . TYR A 1 187 ? 13.699 0.732 -17.590 1.00 95.06 187 TYR A CA 1
ATOM 1474 C C . TYR A 1 187 ? 13.227 2.119 -17.182 1.00 95.06 187 TYR A C 1
ATOM 1476 O O . TYR A 1 187 ? 13.251 3.075 -17.959 1.00 95.06 187 TYR A O 1
ATOM 1484 N N . ALA A 1 188 ? 12.801 2.244 -15.931 1.00 96.19 188 ALA A N 1
ATOM 1485 C CA . ALA A 1 188 ? 12.418 3.528 -15.368 1.00 96.19 188 ALA A CA 1
ATOM 1486 C C . ALA A 1 188 ? 12.584 3.558 -13.850 1.00 96.19 188 ALA A C 1
ATOM 1488 O O . ALA A 1 188 ? 12.609 2.531 -13.170 1.00 96.19 188 ALA A O 1
ATOM 1489 N N . VAL A 1 189 ? 12.658 4.775 -13.309 1.00 96.31 189 VAL A N 1
ATOM 1490 C CA . VAL A 1 189 ? 12.754 5.017 -11.867 1.00 96.31 189 VAL A CA 1
ATOM 1491 C C . VAL A 1 189 ? 11.441 5.586 -11.346 1.00 96.31 189 VAL A C 1
ATOM 1493 O O . VAL A 1 189 ? 11.132 6.758 -11.556 1.00 96.31 189 VAL A O 1
ATOM 1496 N N . GLY A 1 190 ? 10.683 4.771 -10.618 1.00 95.81 190 GLY A N 1
ATOM 1497 C CA . GLY A 1 190 ? 9.458 5.166 -9.930 1.00 95.81 190 GLY A CA 1
ATOM 1498 C C . GLY A 1 190 ? 9.720 5.778 -8.559 1.00 95.81 190 GLY A C 1
ATOM 1499 O O . GLY A 1 190 ? 10.540 5.274 -7.799 1.00 95.81 190 GLY A O 1
ATOM 1500 N N . LYS A 1 191 ? 9.011 6.859 -8.207 1.00 95.94 191 LYS A N 1
ATOM 1501 C CA . LYS A 1 191 ? 9.113 7.506 -6.886 1.00 95.94 191 LYS A CA 1
ATOM 1502 C C . LYS A 1 191 ? 7.770 7.537 -6.155 1.00 95.94 191 LYS A C 1
ATOM 1504 O O . LYS A 1 191 ? 6.735 7.885 -6.731 1.00 95.94 191 LYS A O 1
ATOM 1509 N N . ALA A 1 192 ? 7.786 7.226 -4.860 1.00 95.94 192 ALA A N 1
ATOM 1510 C CA . ALA A 1 192 ? 6.621 7.329 -3.979 1.00 95.94 192 ALA A CA 1
ATOM 1511 C C . ALA A 1 192 ? 6.995 7.743 -2.544 1.00 95.94 192 ALA A C 1
ATOM 1513 O O . ALA A 1 192 ? 8.165 7.892 -2.190 1.00 95.94 192 ALA A O 1
ATOM 1514 N N . ALA A 1 193 ? 5.983 7.952 -1.699 1.00 92.00 193 ALA A N 1
ATOM 1515 C CA . ALA A 1 193 ? 6.176 8.231 -0.278 1.00 92.00 193 ALA A CA 1
ATOM 1516 C C . ALA A 1 193 ? 6.788 7.025 0.461 1.00 92.00 193 ALA A C 1
ATOM 1518 O O . ALA A 1 193 ? 6.550 5.880 0.083 1.00 92.00 193 ALA A O 1
ATOM 1519 N N . ILE A 1 194 ? 7.504 7.279 1.563 1.00 88.62 194 ILE A N 1
ATOM 1520 C CA . ILE A 1 194 ? 8.259 6.272 2.338 1.00 88.62 194 ILE A CA 1
ATOM 1521 C C . ILE A 1 194 ? 7.502 4.972 2.667 1.00 88.62 194 ILE A C 1
ATOM 1523 O O . ILE A 1 194 ? 8.096 3.904 2.675 1.00 88.62 194 ILE A O 1
ATOM 1527 N N . HIS A 1 195 ? 6.197 5.050 2.936 1.00 84.44 195 HIS A N 1
ATOM 1528 C CA . HIS A 1 195 ? 5.379 3.893 3.320 1.00 84.44 195 HIS A CA 1
ATOM 1529 C C . HIS A 1 195 ? 4.733 3.163 2.133 1.00 84.44 195 HIS A C 1
ATOM 1531 O O . HIS A 1 195 ? 3.946 2.247 2.346 1.00 84.44 195 HIS A O 1
ATOM 1537 N N . ARG A 1 196 ? 4.994 3.597 0.895 1.00 90.31 196 ARG A N 1
ATOM 1538 C CA . ARG A 1 196 ? 4.338 3.093 -0.318 1.00 90.31 196 ARG A CA 1
ATOM 1539 C C . ARG A 1 196 ? 5.363 2.575 -1.330 1.00 90.31 196 ARG A C 1
ATOM 1541 O O . ARG A 1 196 ? 5.358 3.000 -2.481 1.00 90.31 196 ARG A O 1
ATOM 1548 N N . THR A 1 197 ? 6.238 1.667 -0.898 1.00 91.31 197 THR A N 1
ATOM 1549 C CA . THR A 1 197 ? 7.263 1.053 -1.760 1.00 91.31 197 THR A CA 1
ATOM 1550 C C . THR A 1 197 ? 6.649 0.365 -2.979 1.00 91.31 197 THR A C 1
ATOM 1552 O O . THR A 1 197 ? 7.082 0.625 -4.095 1.00 91.31 197 THR A O 1
ATOM 1555 N N . ASN A 1 198 ? 5.571 -0.406 -2.796 1.00 91.88 198 ASN A N 1
ATOM 1556 C CA . ASN A 1 198 ? 4.881 -1.079 -3.904 1.00 91.88 198 ASN A CA 1
ATOM 1557 C C . ASN A 1 198 ? 4.368 -0.074 -4.945 1.00 91.88 198 ASN A C 1
ATOM 1559 O O . ASN A 1 198 ? 4.513 -0.288 -6.140 1.00 91.88 198 ASN A O 1
ATOM 1563 N N . ASN A 1 199 ? 3.868 1.087 -4.511 1.00 94.38 199 ASN A N 1
ATOM 1564 C CA . ASN A 1 199 ? 3.436 2.131 -5.441 1.00 94.38 199 ASN A CA 1
ATOM 1565 C C . ASN A 1 199 ? 4.614 2.761 -6.196 1.00 94.38 199 ASN A C 1
ATOM 1567 O O . ASN A 1 199 ? 4.410 3.244 -7.305 1.00 94.38 199 ASN A O 1
ATOM 1571 N N . ALA A 1 200 ? 5.821 2.808 -5.617 1.00 95.38 200 ALA A N 1
ATOM 1572 C CA . ALA A 1 200 ? 7.006 3.256 -6.350 1.00 95.38 200 ALA A CA 1
ATOM 1573 C C . ALA A 1 200 ? 7.335 2.274 -7.479 1.00 95.38 200 ALA A C 1
ATOM 1575 O O . ALA A 1 200 ? 7.580 2.711 -8.597 1.00 95.38 200 ALA A O 1
ATOM 1576 N N . ILE A 1 201 ? 7.260 0.971 -7.201 1.00 94.75 201 ILE A N 1
ATOM 1577 C CA . ILE A 1 201 ? 7.497 -0.095 -8.181 1.00 94.75 201 ILE A CA 1
ATOM 1578 C C . ILE A 1 201 ? 6.457 -0.033 -9.305 1.00 94.75 201 ILE A C 1
ATOM 1580 O O . ILE A 1 201 ? 6.836 0.076 -10.465 1.00 94.75 201 ILE A O 1
ATOM 1584 N N . VAL A 1 202 ? 5.163 0.020 -8.971 1.00 93.62 202 VAL A N 1
ATOM 1585 C CA . VAL A 1 202 ? 4.074 0.125 -9.962 1.00 93.62 202 VAL A CA 1
ATOM 1586 C C . VAL A 1 202 ? 4.212 1.381 -10.826 1.00 93.62 202 VAL A C 1
ATOM 1588 O O . VAL A 1 202 ? 4.050 1.332 -12.041 1.00 93.62 202 VAL A O 1
ATOM 1591 N N . LYS A 1 203 ? 4.581 2.523 -10.232 1.00 94.38 203 LYS A N 1
ATOM 1592 C CA . LYS A 1 203 ? 4.884 3.731 -11.015 1.00 94.38 203 LYS A CA 1
ATOM 1593 C C . LYS A 1 203 ? 6.086 3.534 -11.936 1.00 94.38 203 LYS A C 1
ATOM 1595 O O . LYS A 1 203 ? 6.070 4.051 -13.046 1.00 94.38 203 LYS A O 1
ATOM 1600 N N . GLY A 1 204 ? 7.117 2.828 -11.473 1.00 94.06 204 GLY A N 1
ATOM 1601 C CA . GLY A 1 204 ? 8.276 2.455 -12.282 1.00 94.06 204 GLY A CA 1
ATOM 1602 C C . GLY A 1 204 ? 7.869 1.603 -13.482 1.00 94.06 204 GLY A C 1
ATOM 1603 O O . GLY A 1 204 ? 8.214 1.960 -14.601 1.00 94.06 204 GLY A O 1
ATOM 1604 N N . MET A 1 205 ? 7.052 0.569 -13.267 1.00 93.38 205 MET A N 1
ATOM 1605 C CA . MET A 1 205 ? 6.493 -0.278 -14.331 1.00 93.38 205 MET A CA 1
ATOM 1606 C C . MET A 1 205 ? 5.740 0.554 -15.377 1.00 93.38 205 MET A C 1
ATOM 1608 O O . MET A 1 205 ? 6.056 0.489 -16.559 1.00 93.38 205 MET A O 1
ATOM 1612 N N . ASN A 1 206 ? 4.826 1.426 -14.942 1.00 92.38 206 ASN A N 1
ATOM 1613 C CA . ASN A 1 206 ? 4.022 2.258 -15.850 1.00 92.38 206 ASN A CA 1
ATOM 1614 C C . ASN A 1 206 ? 4.838 3.290 -16.640 1.00 92.38 206 ASN A C 1
ATOM 1616 O O . ASN A 1 206 ? 4.374 3.800 -17.658 1.00 92.38 206 ASN A O 1
ATOM 1620 N N . MET A 1 207 ? 6.012 3.676 -16.139 1.00 92.81 207 MET A N 1
ATOM 1621 C CA . MET A 1 207 ? 6.926 4.556 -16.866 1.00 92.81 207 MET A CA 1
ATOM 1622 C C . MET A 1 207 ? 7.835 3.771 -17.808 1.00 92.81 207 MET A C 1
ATOM 1624 O O . MET A 1 207 ? 8.118 4.260 -18.898 1.00 92.81 207 MET A O 1
ATOM 1628 N N . ALA A 1 208 ? 8.268 2.574 -17.409 1.00 92.69 208 ALA A N 1
ATOM 1629 C CA . ALA A 1 208 ? 9.078 1.690 -18.239 1.00 92.69 208 ALA A CA 1
ATOM 1630 C C . ALA A 1 208 ? 8.281 1.175 -19.446 1.00 92.69 208 ALA A C 1
ATOM 1632 O O . ALA A 1 208 ? 8.811 1.161 -20.550 1.00 92.69 208 ALA A O 1
ATOM 1633 N N . SER A 1 209 ? 6.987 0.877 -19.276 1.00 89.62 209 SER A N 1
ATOM 1634 C CA . SER A 1 209 ? 6.096 0.464 -20.372 1.00 89.62 209 SER A CA 1
ATOM 1635 C C . SER A 1 209 ? 5.902 1.521 -21.463 1.00 89.62 209 SER A C 1
ATOM 1637 O O . SER A 1 209 ? 5.463 1.202 -22.559 1.00 89.62 209 SER A O 1
ATOM 1639 N N . ARG A 1 210 ? 6.225 2.789 -21.184 1.00 87.88 210 ARG A N 1
ATOM 1640 C CA . ARG A 1 210 ? 6.161 3.889 -22.161 1.00 87.88 210 ARG A CA 1
ATOM 1641 C C . ARG A 1 210 ? 7.500 4.161 -22.843 1.00 87.88 210 ARG A C 1
ATOM 1643 O O . ARG A 1 210 ? 7.554 4.983 -23.751 1.00 87.88 210 ARG A O 1
ATOM 1650 N N . LYS A 1 211 ? 8.585 3.555 -22.357 1.00 87.88 211 LYS A N 1
ATOM 1651 C CA . LYS A 1 211 ? 9.964 3.843 -22.765 1.00 87.88 211 LYS A CA 1
ATOM 1652 C C . LYS A 1 211 ? 10.695 2.542 -23.058 1.00 87.88 211 LYS A C 1
ATOM 1654 O O . LYS A 1 211 ? 11.544 2.110 -22.278 1.00 87.88 211 LYS A O 1
ATOM 1659 N N . PHE A 1 212 ? 10.337 1.931 -24.180 1.00 86.94 212 PHE A N 1
ATOM 1660 C CA . PHE A 1 212 ? 11.070 0.789 -24.695 1.00 86.94 212 PHE A CA 1
ATOM 1661 C C . PHE A 1 212 ? 12.310 1.238 -25.470 1.00 86.94 212 PHE A C 1
ATOM 1663 O O . PHE A 1 212 ? 12.323 2.274 -26.130 1.00 86.94 212 PHE A O 1
ATOM 1670 N N . LEU A 1 213 ? 13.350 0.436 -25.340 1.00 83.56 213 LEU A N 1
ATOM 1671 C CA . LEU A 1 213 ? 14.619 0.475 -26.031 1.00 83.56 213 LEU A CA 1
ATOM 1672 C C . LEU A 1 213 ? 14.663 -0.790 -26.895 1.00 83.56 213 LEU A C 1
ATOM 1674 O O . LEU A 1 213 ? 14.246 -1.863 -26.440 1.00 83.56 213 LEU A O 1
ATOM 1678 N N . CYS A 1 214 ? 15.096 -0.614 -28.139 1.00 65.25 214 CYS A N 1
ATOM 1679 C CA . CYS A 1 214 ? 15.293 -1.671 -29.127 1.00 65.25 214 CYS A CA 1
ATOM 1680 C C . CYS A 1 214 ? 16.786 -1.982 -29.233 1.00 65.25 214 CYS A C 1
ATOM 1682 O O . CYS A 1 214 ? 17.579 -1.029 -29.041 1.00 65.25 214 CYS A O 1
#

InterPro domains:
  IPR000851 Small ribosomal subunit protein uS5 [PTHR48277] (8-208)
  IPR013810 Small ribosomal subunit protein uS5, N-terminal [PF00333] (149-211)
  IPR013810 Small ribosomal subunit protein uS5, N-terminal [PS50881] (149-214)
  IPR048584 Small ribosomal subunit protein uS5m, N-terminal domain [PF21251] (18-138)